Protein AF-A0A7S2MMW5-F1 (afdb_monomer)

pLDDT: mean 80.66, std 17.19, range [36.03, 96.69]

Structure (mmCIF, N/CA/C/O backbone):
data_AF-A0A7S2MMW5-F1
#
_entry.id   AF-A0A7S2MMW5-F1
#
loop_
_atom_site.group_PDB
_atom_site.id
_atom_site.type_symbol
_atom_site.label_atom_id
_atom_site.label_alt_id
_atom_site.label_comp_id
_atom_site.label_asym_id
_atom_site.label_entity_id
_atom_site.label_seq_id
_atom_site.pdbx_PDB_ins_code
_atom_site.Cartn_x
_atom_site.Cartn_y
_atom_site.Cartn_z
_atom_site.occupancy
_atom_site.B_iso_or_equiv
_atom_site.auth_seq_id
_atom_site.auth_comp_id
_atom_site.auth_asym_id
_atom_site.auth_atom_id
_atom_site.pdbx_PDB_model_num
ATO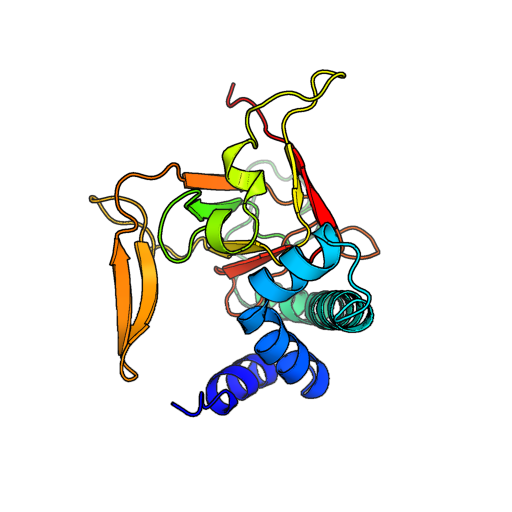M 1 N N . MET A 1 1 ? -11.844 -4.916 -21.684 1.00 42.66 1 MET A N 1
ATOM 2 C CA . MET A 1 1 ? -10.947 -3.780 -22.004 1.00 42.66 1 MET A CA 1
ATOM 3 C C . MET A 1 1 ? -9.510 -4.271 -21.849 1.00 42.66 1 MET A C 1
ATOM 5 O O . MET A 1 1 ? -9.211 -4.831 -20.803 1.00 42.66 1 MET A O 1
ATOM 9 N N . LYS A 1 2 ? -8.637 -4.169 -22.862 1.00 51.88 2 LYS A N 1
ATOM 10 C CA . LYS A 1 2 ? -7.214 -4.516 -22.683 1.00 51.88 2 LYS A CA 1
ATOM 11 C C . LYS A 1 2 ? -6.547 -3.361 -21.936 1.00 51.88 2 LYS A C 1
ATOM 13 O O . LYS A 1 2 ? -6.446 -2.270 -22.488 1.00 51.88 2 LYS A O 1
ATOM 18 N N . HIS A 1 3 ? -6.139 -3.573 -20.688 1.00 64.75 3 HIS A N 1
ATOM 19 C CA . HIS A 1 3 ? -5.376 -2.565 -19.957 1.00 64.75 3 HIS A CA 1
ATOM 20 C C . HIS A 1 3 ? -4.002 -2.404 -20.615 1.00 64.75 3 HIS A C 1
ATOM 22 O O . HIS A 1 3 ? -3.189 -3.327 -20.602 1.00 64.75 3 HIS A O 1
ATOM 28 N N . ASN A 1 4 ? -3.743 -1.241 -21.217 1.00 78.94 4 ASN A N 1
ATOM 29 C CA . ASN A 1 4 ? -2.411 -0.913 -21.708 1.00 78.94 4 ASN A CA 1
ATOM 30 C C . ASN A 1 4 ? -1.539 -0.463 -20.528 1.00 78.94 4 ASN A C 1
ATOM 32 O O . ASN A 1 4 ? -1.659 0.663 -20.045 1.00 78.94 4 ASN A O 1
ATOM 36 N N . PHE A 1 5 ? -0.669 -1.352 -20.052 1.00 8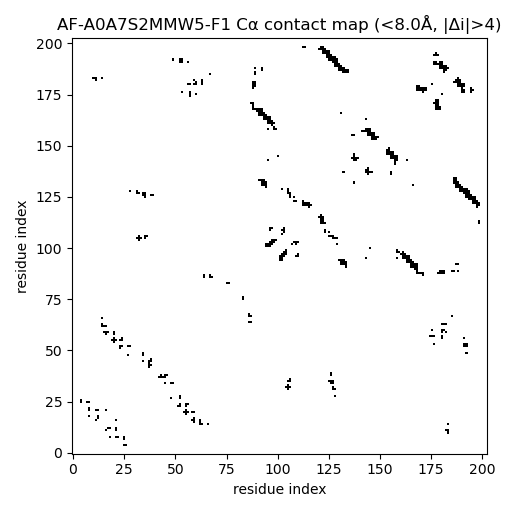5.19 5 PHE A N 1
ATOM 37 C CA . PHE A 1 5 ? 0.249 -1.056 -18.952 1.00 85.19 5 PHE A CA 1
ATOM 38 C C . PHE A 1 5 ? 1.528 -0.335 -19.393 1.00 85.19 5 PHE A C 1
ATOM 40 O O . PHE A 1 5 ? 2.247 0.166 -18.526 1.00 85.19 5 PHE A O 1
ATOM 47 N N . ALA A 1 6 ? 1.803 -0.245 -20.702 1.00 86.19 6 ALA A N 1
ATOM 48 C CA . ALA A 1 6 ? 3.065 0.276 -21.228 1.00 86.19 6 ALA A CA 1
ATOM 49 C C . ALA A 1 6 ? 3.422 1.675 -20.693 1.00 86.19 6 ALA A C 1
ATOM 51 O O . ALA A 1 6 ? 4.517 1.803 -20.147 1.00 86.19 6 ALA A O 1
ATOM 52 N N . PRO A 1 7 ? 2.51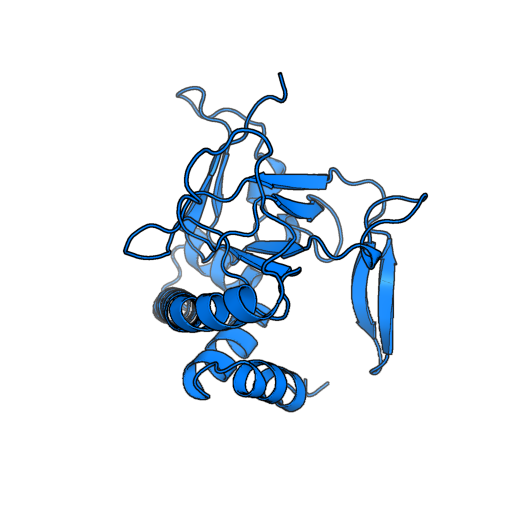0 2.672 -20.665 1.00 85.06 7 PRO A N 1
ATOM 53 C CA . PRO A 1 7 ? 2.859 4.007 -20.170 1.00 85.06 7 PRO A CA 1
ATOM 54 C C . PRO A 1 7 ? 3.293 4.015 -18.698 1.00 85.06 7 PRO A C 1
ATOM 56 O O . PRO A 1 7 ? 4.153 4.788 -18.284 1.00 85.06 7 PRO A O 1
ATOM 59 N N . ARG A 1 8 ? 2.706 3.135 -17.874 1.00 83.62 8 ARG A N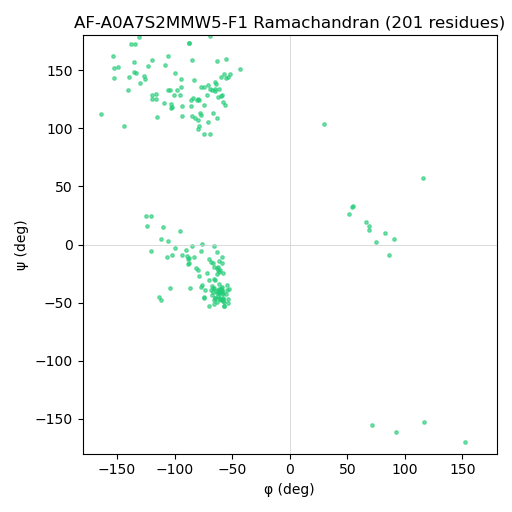 1
ATOM 60 C CA . ARG A 1 8 ? 3.046 3.036 -16.446 1.00 83.62 8 ARG A CA 1
ATOM 61 C C . ARG A 1 8 ? 4.367 2.300 -16.234 1.00 83.62 8 ARG A C 1
ATOM 63 O O . ARG A 1 8 ? 5.122 2.683 -15.348 1.00 83.62 8 ARG A O 1
ATOM 70 N N . ILE A 1 9 ? 4.649 1.279 -17.043 1.00 88.81 9 ILE A N 1
ATOM 71 C CA . ILE A 1 9 ? 5.930 0.560 -17.023 1.00 88.81 9 ILE A CA 1
ATOM 72 C C . ILE A 1 9 ? 7.060 1.499 -17.459 1.00 88.81 9 ILE A C 1
ATOM 74 O O . ILE A 1 9 ? 8.076 1.592 -16.776 1.00 88.81 9 ILE A O 1
ATOM 78 N N . GLU A 1 10 ? 6.862 2.252 -18.542 1.00 88.25 10 GLU A N 1
ATOM 79 C CA . GLU A 1 10 ? 7.823 3.243 -19.039 1.00 88.25 10 GLU A CA 1
ATOM 80 C C . GLU A 1 10 ? 8.100 4.338 -18.005 1.00 88.25 10 GLU A C 1
ATOM 82 O O . GLU A 1 10 ? 9.257 4.686 -17.779 1.00 88.25 10 GLU A O 1
ATOM 87 N N . ALA A 1 11 ? 7.070 4.823 -17.303 1.00 82.88 11 ALA A N 1
ATOM 88 C CA . ALA A 1 11 ? 7.242 5.797 -16.226 1.00 82.88 11 ALA A CA 1
ATOM 89 C C . ALA A 1 11 ? 8.091 5.262 -15.055 1.00 82.88 11 ALA A C 1
ATOM 91 O O . ALA A 1 11 ? 8.905 6.002 -14.504 1.00 82.88 11 ALA A O 1
ATOM 92 N N . LEU A 1 12 ? 7.933 3.988 -14.677 1.00 84.44 12 LEU A N 1
ATOM 93 C CA . LEU A 1 12 ? 8.777 3.348 -13.657 1.00 84.44 12 LEU A CA 1
ATOM 94 C C . LEU A 1 12 ? 10.223 3.199 -14.154 1.00 84.44 12 LEU A C 1
ATOM 96 O O . LEU A 1 12 ? 11.167 3.516 -13.429 1.00 84.44 12 LEU A O 1
ATOM 100 N N . MET A 1 13 ? 10.407 2.785 -15.411 1.00 86.88 13 MET A N 1
ATOM 101 C CA . MET A 1 13 ? 11.730 2.655 -16.031 1.00 86.88 13 MET A CA 1
ATOM 102 C C . MET A 1 13 ? 12.462 3.997 -16.138 1.00 86.88 13 MET A C 1
ATOM 104 O O . MET A 1 13 ? 13.648 4.071 -15.825 1.00 86.88 13 MET A O 1
ATOM 108 N N . ALA A 1 14 ? 11.762 5.072 -16.507 1.00 83.00 14 ALA A N 1
ATOM 109 C CA . ALA A 1 14 ? 12.312 6.429 -16.541 1.00 83.00 14 ALA A CA 1
ATOM 110 C C . ALA A 1 14 ? 12.803 6.904 -15.159 1.00 83.00 14 ALA A C 1
ATOM 112 O O . ALA A 1 14 ? 13.663 7.775 -15.062 1.00 83.00 14 ALA A O 1
ATOM 113 N N . ARG A 1 15 ? 12.288 6.297 -14.084 1.00 75.25 15 ARG A N 1
ATOM 114 C CA . ARG A 1 15 ? 12.685 6.536 -12.686 1.00 75.25 15 ARG A CA 1
ATOM 115 C C . ARG A 1 15 ? 13.726 5.537 -12.192 1.00 75.25 15 ARG A C 1
ATOM 117 O O . ARG A 1 15 ? 14.023 5.464 -11.004 1.00 75.25 15 ARG A O 1
ATOM 124 N N . GLY A 1 16 ? 14.291 4.771 -13.115 1.00 79.94 16 GLY A N 1
ATOM 125 C CA . GLY A 1 16 ? 15.382 3.858 -12.862 1.00 79.94 16 GLY A CA 1
ATOM 126 C C . GLY A 1 16 ? 14.947 2.456 -12.476 1.00 79.94 16 GLY A C 1
ATOM 127 O O . GLY A 1 16 ? 15.834 1.668 -12.199 1.00 79.94 16 GLY A O 1
ATOM 128 N N . TRP A 1 17 ? 13.669 2.072 -12.467 1.00 85.75 17 TRP A N 1
ATOM 129 C CA . TRP A 1 17 ? 13.312 0.667 -12.214 1.00 85.75 17 TRP A CA 1
ATOM 130 C C . TRP A 1 17 ? 13.850 -0.247 -13.332 1.00 85.75 17 TRP A C 1
ATOM 132 O O . TRP A 1 17 ? 13.731 0.112 -14.510 1.00 85.75 17 TRP A O 1
ATOM 142 N N . PRO A 1 18 ? 14.414 -1.437 -13.028 1.00 89.50 18 PRO A N 1
ATOM 143 C CA . PRO A 1 18 ? 14.655 -2.442 -14.057 1.00 89.50 18 PRO A CA 1
ATOM 144 C C . PRO A 1 18 ? 13.356 -2.763 -14.788 1.00 89.50 18 PRO A C 1
ATOM 146 O O . PRO A 1 18 ? 12.291 -2.835 -14.177 1.00 89.50 18 PRO A O 1
ATOM 149 N N . ARG A 1 19 ? 13.437 -3.003 -16.098 1.00 91.94 19 ARG A N 1
ATOM 150 C CA . ARG A 1 19 ? 12.250 -3.335 -16.898 1.00 91.94 19 ARG A CA 1
ATOM 151 C C . ARG A 1 19 ? 11.493 -4.540 -16.332 1.00 91.94 19 ARG A C 1
ATOM 153 O O . ARG A 1 19 ? 10.270 -4.493 -16.279 1.00 91.94 19 ARG A O 1
ATOM 160 N N . GLY A 1 20 ? 12.212 -5.586 -15.914 1.00 93.56 20 GLY A N 1
ATOM 161 C CA . GLY A 1 20 ? 11.622 -6.777 -15.293 1.00 93.56 20 GLY A CA 1
ATOM 162 C C . GLY A 1 20 ? 10.806 -6.423 -14.052 1.00 93.56 20 GLY A C 1
ATOM 163 O O . GLY A 1 20 ? 9.614 -6.705 -14.005 1.00 93.56 20 GLY A O 1
ATOM 164 N N . ASP A 1 21 ? 11.410 -5.697 -13.113 1.00 92.25 21 ASP A N 1
ATOM 165 C CA . ASP A 1 21 ? 10.759 -5.289 -11.865 1.00 92.25 21 ASP A CA 1
ATOM 166 C C . ASP A 1 21 ? 9.579 -4.343 -12.103 1.00 92.25 21 ASP A C 1
ATOM 168 O O . ASP A 1 21 ? 8.526 -4.504 -11.492 1.00 92.25 21 ASP A O 1
ATOM 172 N N . ALA A 1 22 ? 9.703 -3.397 -13.040 1.00 90.81 22 ALA A N 1
ATOM 173 C CA . ALA A 1 22 ? 8.614 -2.493 -13.411 1.00 90.81 22 ALA A CA 1
ATOM 174 C C . ALA A 1 22 ? 7.400 -3.254 -13.972 1.00 90.81 22 ALA A C 1
ATOM 176 O O . ALA A 1 22 ? 6.255 -2.935 -13.639 1.00 90.81 22 ALA A O 1
ATOM 177 N N . VAL A 1 23 ? 7.640 -4.272 -14.807 1.00 93.62 23 VAL A N 1
ATOM 178 C CA . VAL A 1 23 ? 6.591 -5.155 -15.339 1.00 93.62 23 VAL A CA 1
ATOM 179 C C . VAL A 1 23 ? 5.967 -5.975 -14.212 1.00 93.62 23 VAL A C 1
ATOM 181 O O . VAL A 1 23 ? 4.745 -5.953 -14.057 1.00 93.62 23 VAL A O 1
ATOM 184 N N . THR A 1 24 ? 6.789 -6.647 -13.404 1.00 94.38 24 THR A N 1
ATOM 185 C CA . THR A 1 24 ? 6.345 -7.485 -12.282 1.00 94.38 24 THR A CA 1
ATOM 186 C C . THR A 1 24 ? 5.497 -6.684 -11.301 1.00 94.38 24 THR A C 1
ATOM 188 O O . THR A 1 24 ? 4.350 -7.048 -11.035 1.00 94.38 24 THR A O 1
ATOM 191 N N . PHE A 1 25 ? 6.002 -5.541 -10.834 1.00 92.38 25 PHE A N 1
ATOM 192 C CA . PHE A 1 25 ? 5.273 -4.646 -9.943 1.00 92.38 25 PHE A CA 1
ATOM 193 C C . PHE A 1 25 ? 3.962 -4.175 -10.569 1.00 92.38 25 PHE A C 1
ATOM 195 O O . PHE A 1 25 ? 2.909 -4.221 -9.924 1.00 92.38 25 PHE A O 1
ATOM 202 N N . LYS A 1 26 ? 3.983 -3.733 -11.835 1.00 91.50 26 LYS A N 1
ATOM 203 C CA . LYS A 1 26 ? 2.771 -3.183 -12.438 1.00 91.50 26 LYS A CA 1
ATOM 204 C C . LYS A 1 26 ? 1.685 -4.239 -12.619 1.00 91.50 26 LYS A C 1
ATOM 206 O O . LYS A 1 26 ? 0.530 -3.924 -12.350 1.00 91.50 26 LYS A O 1
ATOM 211 N N . LEU A 1 27 ? 2.036 -5.450 -13.045 1.00 92.12 27 LEU A N 1
ATOM 212 C CA . LEU A 1 27 ? 1.073 -6.534 -13.233 1.00 92.12 27 LEU A CA 1
ATOM 213 C C . LEU A 1 27 ? 0.539 -7.037 -11.890 1.00 92.12 27 LEU A C 1
ATOM 215 O O . LEU A 1 27 ? -0.671 -7.038 -11.669 1.00 92.12 27 LEU A O 1
ATOM 219 N N . LEU A 1 28 ? 1.427 -7.396 -10.964 1.00 92.62 28 LEU A N 1
ATOM 220 C CA . LEU A 1 28 ? 1.021 -8.024 -9.707 1.00 92.62 28 LEU A CA 1
ATOM 221 C C . LEU A 1 28 ? 0.297 -7.053 -8.770 1.00 92.62 28 LEU A C 1
ATOM 223 O O . LEU A 1 28 ? -0.636 -7.452 -8.082 1.00 92.62 28 LEU A O 1
ATOM 227 N N . SER A 1 29 ? 0.624 -5.758 -8.812 1.00 89.81 29 SER A N 1
ATOM 228 C CA . SER A 1 29 ? -0.094 -4.759 -8.012 1.00 89.81 29 SER A CA 1
ATOM 229 C C . SER A 1 29 ? -1.532 -4.491 -8.483 1.00 89.81 29 SER A C 1
ATOM 231 O O . SER A 1 29 ? -2.279 -3.836 -7.762 1.00 89.81 29 SER A O 1
ATOM 233 N N . THR A 1 30 ? -1.937 -4.960 -9.672 1.00 88.25 30 THR A N 1
ATOM 234 C CA . THR A 1 30 ? -3.340 -4.866 -10.140 1.00 88.25 30 THR A CA 1
ATOM 235 C C . THR A 1 30 ? -4.206 -6.040 -9.704 1.00 88.25 30 THR A C 1
ATOM 237 O O . THR A 1 30 ? -5.421 -5.987 -9.847 1.00 88.25 30 THR A O 1
ATOM 240 N N . VAL A 1 31 ? -3.582 -7.094 -9.181 1.00 89.69 31 VAL A N 1
ATOM 241 C CA . VAL A 1 31 ? -4.249 -8.303 -8.688 1.00 89.69 31 VAL A CA 1
ATOM 242 C C . VAL A 1 31 ? -3.944 -8.532 -7.205 1.00 89.69 31 VAL A C 1
ATOM 244 O O . VAL A 1 31 ? -4.007 -9.665 -6.733 1.00 89.69 31 VAL A O 1
ATOM 247 N N . ALA A 1 32 ? -3.605 -7.472 -6.464 1.00 88.94 32 ALA A N 1
ATOM 248 C CA . ALA A 1 32 ? -3.197 -7.559 -5.064 1.00 88.94 32 ALA A CA 1
ATOM 249 C C . ALA A 1 32 ? -4.277 -8.218 -4.180 1.00 88.94 32 ALA A C 1
ATOM 251 O O . ALA A 1 32 ? -3.942 -9.133 -3.429 1.00 88.94 32 ALA A O 1
ATOM 252 N N . ALA A 1 33 ? -5.559 -7.892 -4.369 1.00 90.06 33 ALA A N 1
ATOM 253 C CA . ALA A 1 33 ? -6.677 -8.528 -3.669 1.00 90.06 33 ALA A CA 1
ATOM 254 C C . ALA A 1 33 ? -6.768 -10.033 -3.957 1.00 90.06 33 ALA A C 1
ATOM 256 O O . ALA A 1 33 ? -7.023 -10.843 -3.064 1.00 90.06 33 ALA A O 1
ATOM 257 N N . ALA A 1 34 ? -6.525 -10.434 -5.210 1.00 91.12 34 ALA A N 1
ATOM 258 C CA . ALA A 1 34 ? -6.540 -11.841 -5.599 1.00 91.12 34 ALA A CA 1
ATOM 259 C C . ALA A 1 34 ? -5.368 -12.614 -4.975 1.00 91.12 34 ALA A C 1
ATOM 261 O O . ALA A 1 34 ? -5.567 -13.741 -4.522 1.00 91.12 34 ALA A O 1
ATOM 262 N N . ILE A 1 35 ? -4.180 -11.999 -4.913 1.00 89.88 35 ILE A N 1
ATOM 263 C CA . ILE A 1 35 ? -3.004 -12.554 -4.228 1.00 89.88 35 ILE A CA 1
ATOM 264 C C . ILE A 1 35 ? -3.283 -12.688 -2.725 1.00 89.88 35 ILE A C 1
ATOM 266 O O . ILE A 1 35 ? -3.088 -13.763 -2.164 1.00 89.88 35 ILE A O 1
ATOM 270 N N . SER A 1 36 ? -3.796 -11.634 -2.081 1.00 90.62 36 SER A N 1
ATOM 271 C CA . SER A 1 36 ? -4.147 -11.647 -0.654 1.00 90.62 36 SER A CA 1
ATOM 272 C C . SER A 1 36 ? -5.167 -12.742 -0.332 1.00 90.62 36 SER A C 1
ATOM 274 O O . SER A 1 36 ? -4.955 -13.534 0.589 1.00 90.62 36 SER A O 1
ATOM 276 N N . ARG A 1 37 ? -6.229 -12.871 -1.139 1.00 91.88 37 ARG A N 1
ATOM 277 C CA . ARG A 1 37 ? -7.209 -13.956 -0.997 1.00 91.88 37 ARG A CA 1
ATOM 278 C C . ARG A 1 37 ? -6.558 -15.335 -1.093 1.00 91.88 37 ARG A C 1
ATOM 280 O O . ARG A 1 37 ? -6.799 -16.161 -0.218 1.00 91.88 37 ARG A O 1
ATOM 287 N N . ALA A 1 38 ? -5.726 -15.569 -2.109 1.00 90.69 38 ALA A N 1
ATOM 288 C CA . ALA A 1 38 ? -5.053 -16.853 -2.296 1.00 90.69 38 ALA A CA 1
ATOM 289 C C . ALA A 1 38 ? -4.173 -17.224 -1.088 1.00 90.69 38 ALA A C 1
ATOM 291 O O . ALA A 1 38 ? -4.239 -18.350 -0.599 1.00 90.69 38 ALA A O 1
ATOM 292 N N . ILE A 1 39 ? -3.428 -16.260 -0.533 1.00 88.31 39 ILE A N 1
ATOM 293 C CA . ILE A 1 39 ? -2.627 -16.464 0.683 1.00 88.31 39 ILE A CA 1
ATOM 294 C C . ILE A 1 39 ? -3.515 -16.873 1.868 1.00 88.31 39 ILE A C 1
ATOM 296 O O . ILE A 1 39 ? -3.194 -17.840 2.563 1.00 88.31 39 ILE A O 1
ATOM 300 N N . ARG A 1 40 ? -4.635 -16.172 2.103 1.00 88.44 40 ARG A N 1
ATOM 301 C CA . ARG A 1 40 ? -5.562 -16.494 3.206 1.00 88.44 40 ARG A CA 1
ATOM 302 C C . ARG A 1 40 ? -6.166 -17.889 3.068 1.00 88.44 40 ARG A C 1
ATOM 304 O O . ARG A 1 40 ? -6.254 -18.619 4.051 1.00 88.44 40 ARG A O 1
ATOM 311 N N . GLU A 1 41 ? -6.546 -18.262 1.850 1.00 91.44 41 GLU A N 1
ATOM 312 C CA . GLU A 1 41 ? -7.136 -19.566 1.525 1.00 91.44 41 GLU A CA 1
ATOM 313 C C . GLU A 1 41 ? -6.096 -20.699 1.473 1.00 91.44 41 GLU A C 1
ATOM 315 O O . GLU A 1 41 ? -6.458 -21.853 1.249 1.00 91.44 41 GLU A O 1
ATOM 320 N N . ARG A 1 42 ? -4.809 -20.396 1.722 1.00 88.38 42 ARG A N 1
ATOM 321 C CA . ARG A 1 42 ? -3.673 -21.329 1.595 1.00 88.38 42 ARG A CA 1
ATOM 322 C C . ARG A 1 42 ? -3.595 -21.968 0.211 1.00 88.38 42 ARG A C 1
ATOM 324 O O . ARG A 1 42 ? -3.182 -23.117 0.052 1.00 88.38 42 ARG A O 1
ATOM 331 N N . ASP A 1 43 ? -3.994 -21.205 -0.790 1.00 90.38 43 ASP A N 1
ATOM 332 C CA . ASP A 1 43 ? -3.944 -21.602 -2.176 1.00 90.38 43 ASP A CA 1
ATOM 333 C C . ASP A 1 43 ? -2.511 -21.430 -2.700 1.00 90.38 43 ASP A C 1
ATOM 335 O O . ASP A 1 43 ? -1.945 -20.340 -2.592 1.00 90.38 43 ASP A O 1
ATOM 339 N N . PRO A 1 44 ? -1.887 -22.474 -3.275 1.00 87.38 44 PRO A N 1
ATOM 340 C CA . PRO A 1 44 ? -0.537 -22.357 -3.818 1.00 87.38 44 PRO A CA 1
ATOM 341 C C . PRO A 1 44 ? -0.467 -21.425 -5.038 1.00 87.38 44 PRO A C 1
ATOM 343 O O . PRO A 1 44 ? 0.627 -20.997 -5.427 1.00 87.38 44 PRO A O 1
ATOM 346 N N . ARG A 1 45 ? -1.607 -21.093 -5.660 1.00 84.06 45 ARG A N 1
ATOM 347 C CA . ARG A 1 45 ? -1.671 -20.092 -6.726 1.00 84.06 45 ARG A CA 1
ATOM 348 C C . ARG A 1 45 ? -1.164 -18.762 -6.167 1.00 84.06 45 ARG A C 1
ATOM 350 O O . ARG A 1 45 ? -1.622 -18.296 -5.135 1.00 84.06 45 ARG A O 1
ATOM 357 N N . TYR A 1 46 ? -0.220 -18.146 -6.875 1.00 83.00 46 TYR A N 1
ATOM 358 C CA . TYR A 1 46 ? 0.409 -16.865 -6.525 1.00 83.00 46 TYR A CA 1
ATOM 359 C C . TYR A 1 46 ? 1.441 -16.868 -5.391 1.00 83.00 46 TYR A C 1
ATOM 361 O O . TYR A 1 46 ? 2.015 -15.810 -5.145 1.00 83.00 46 TYR A O 1
ATOM 369 N N . ALA A 1 47 ? 1.785 -18.008 -4.779 1.00 83.19 47 ALA A N 1
ATOM 370 C CA . ALA A 1 47 ? 2.843 -18.044 -3.760 1.00 83.19 47 ALA A CA 1
ATOM 371 C C . ALA A 1 47 ? 4.156 -17.417 -4.276 1.00 8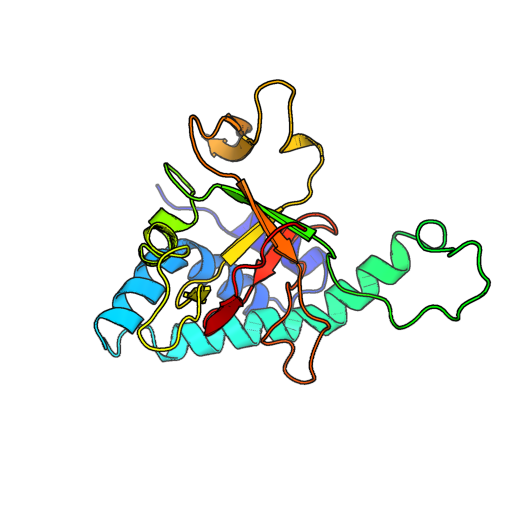3.19 47 ALA A C 1
ATOM 373 O O . ALA A 1 47 ? 4.687 -16.484 -3.678 1.00 83.19 47 ALA A O 1
ATOM 374 N N . ALA A 1 48 ? 4.619 -17.839 -5.458 1.00 87.62 48 ALA A N 1
ATOM 375 C CA . ALA A 1 48 ? 5.789 -17.253 -6.117 1.00 87.62 48 ALA A CA 1
ATOM 376 C C . ALA A 1 48 ? 5.577 -15.786 -6.540 1.00 87.62 48 ALA A C 1
ATOM 378 O O . ALA A 1 48 ? 6.525 -15.006 -6.557 1.00 87.62 48 ALA A O 1
ATOM 379 N N . SER A 1 49 ? 4.341 -15.391 -6.861 1.00 90.75 49 SER A N 1
ATOM 380 C CA . SER A 1 49 ? 4.015 -14.013 -7.240 1.00 90.75 49 SER A CA 1
ATOM 381 C C . SER A 1 49 ? 4.192 -13.050 -6.071 1.00 90.75 49 SER A C 1
ATOM 383 O O . SER A 1 49 ? 4.687 -11.948 -6.274 1.00 90.75 49 SER A O 1
ATOM 385 N N . THR A 1 50 ? 3.858 -13.457 -4.848 1.00 87.81 50 THR A N 1
ATOM 386 C CA . THR A 1 50 ? 4.076 -12.631 -3.653 1.00 87.81 50 THR A CA 1
ATOM 387 C C . THR A 1 50 ? 5.559 -12.346 -3.431 1.00 87.81 50 THR A C 1
ATOM 389 O O . THR A 1 50 ? 5.934 -11.194 -3.209 1.00 87.81 50 THR A O 1
ATOM 392 N N . TYR A 1 51 ? 6.412 -13.367 -3.570 1.00 88.75 51 TYR A N 1
ATOM 393 C CA . TYR A 1 51 ? 7.866 -13.201 -3.488 1.00 88.75 51 TYR A CA 1
ATOM 394 C C . TYR A 1 51 ? 8.408 -12.334 -4.625 1.00 88.75 51 TYR A C 1
ATOM 396 O O . TYR A 1 51 ? 9.150 -11.395 -4.358 1.00 88.75 51 TYR A O 1
ATOM 404 N N . ALA A 1 52 ? 7.978 -12.580 -5.866 1.00 92.06 52 ALA A N 1
ATOM 405 C CA . ALA A 1 52 ? 8.396 -11.786 -7.021 1.00 92.06 52 ALA A CA 1
ATOM 406 C C . ALA A 1 52 ? 7.973 -10.312 -6.899 1.00 92.06 52 ALA A C 1
ATOM 408 O O . ALA A 1 52 ? 8.726 -9.414 -7.269 1.00 92.06 52 ALA A O 1
ATOM 409 N N . LEU A 1 53 ? 6.779 -10.042 -6.359 1.00 91.19 53 LEU A N 1
ATOM 410 C CA . LEU A 1 53 ? 6.325 -8.682 -6.084 1.00 91.19 53 LEU A CA 1
ATOM 411 C C . LEU A 1 53 ? 7.188 -8.029 -5.002 1.00 91.19 53 LEU A C 1
ATOM 413 O O . LEU A 1 53 ? 7.637 -6.904 -5.200 1.00 91.19 53 LEU A O 1
ATOM 417 N N . ARG A 1 54 ? 7.446 -8.723 -3.887 1.00 88.88 54 ARG A N 1
ATOM 418 C CA . ARG A 1 54 ? 8.319 -8.219 -2.817 1.00 88.88 54 ARG A CA 1
ATOM 419 C C . ARG A 1 54 ? 9.711 -7.883 -3.354 1.00 88.88 54 ARG A C 1
ATOM 421 O O . ARG A 1 54 ? 10.181 -6.774 -3.135 1.00 88.88 54 ARG A O 1
ATOM 428 N N . GLU A 1 55 ? 10.325 -8.797 -4.100 1.00 89.31 55 GLU A N 1
ATOM 429 C CA . GLU A 1 55 ? 11.651 -8.619 -4.698 1.00 89.31 55 GLU A CA 1
ATOM 430 C C . GLU A 1 55 ? 11.688 -7.426 -5.662 1.00 89.31 55 GLU A C 1
ATOM 432 O O . GLU A 1 55 ? 12.559 -6.566 -5.542 1.00 89.31 55 GLU A O 1
ATOM 437 N N . ALA A 1 56 ? 10.697 -7.307 -6.553 1.00 90.25 56 ALA A N 1
ATOM 438 C CA . ALA A 1 56 ? 10.599 -6.179 -7.476 1.00 90.25 56 ALA A CA 1
ATOM 439 C C . ALA A 1 56 ? 10.510 -4.825 -6.747 1.00 90.25 56 ALA A C 1
ATOM 441 O O . ALA A 1 56 ? 11.068 -3.834 -7.216 1.00 90.25 56 ALA A O 1
ATOM 442 N N . ILE A 1 57 ? 9.820 -4.771 -5.602 1.00 87.62 57 ILE A N 1
ATOM 443 C CA . ILE A 1 57 ? 9.717 -3.551 -4.792 1.00 87.62 57 ILE A CA 1
ATOM 444 C C . ILE A 1 57 ? 11.038 -3.293 -4.048 1.00 87.62 57 ILE A C 1
ATOM 446 O O . ILE A 1 57 ? 11.542 -2.173 -4.096 1.00 87.62 57 ILE A O 1
ATOM 450 N N . SER A 1 58 ? 11.644 -4.304 -3.419 1.00 83.25 58 SER A N 1
ATOM 451 C CA . SER A 1 58 ? 12.935 -4.167 -2.725 1.00 83.25 58 SER A CA 1
ATOM 452 C C . SER A 1 58 ? 14.052 -3.702 -3.671 1.00 83.25 58 SER A C 1
ATOM 454 O O . SER A 1 58 ? 14.828 -2.810 -3.326 1.00 83.25 58 SER A O 1
ATOM 456 N N . ASN A 1 59 ? 14.088 -4.209 -4.906 1.00 83.31 59 ASN A N 1
ATOM 457 C CA . ASN A 1 59 ? 15.059 -3.801 -5.927 1.00 83.31 59 ASN A CA 1
ATOM 458 C C . ASN A 1 59 ? 14.896 -2.340 -6.382 1.00 83.31 5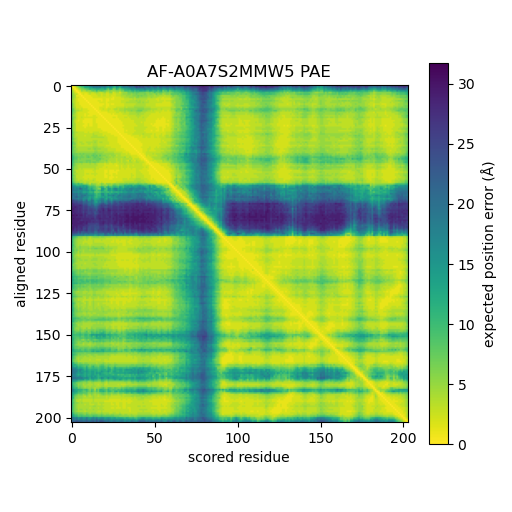9 ASN A C 1
ATOM 460 O O . ASN A 1 59 ? 15.835 -1.741 -6.923 1.00 83.31 59 ASN A O 1
ATOM 464 N N . ALA A 1 60 ? 13.727 -1.737 -6.151 1.00 76.81 60 ALA A N 1
ATOM 465 C CA . ALA A 1 60 ? 13.483 -0.331 -6.442 1.00 76.81 60 ALA A CA 1
ATOM 466 C C . ALA A 1 60 ? 14.053 0.622 -5.374 1.00 76.81 60 ALA A C 1
ATOM 468 O O . ALA A 1 60 ? 14.327 1.789 -5.679 1.00 76.81 60 ALA A O 1
ATOM 469 N N . VAL A 1 61 ? 14.281 0.145 -4.143 1.00 68.25 61 VAL A N 1
ATOM 470 C CA . VAL A 1 61 ? 14.667 0.982 -2.990 1.00 68.25 61 VAL A CA 1
ATOM 471 C C . VAL A 1 61 ? 15.993 1.719 -3.181 1.00 68.25 61 VAL A C 1
ATOM 473 O O . VAL A 1 61 ? 16.004 2.941 -2.994 1.00 68.25 61 VAL A O 1
ATOM 476 N N . PRO A 1 62 ? 17.081 1.080 -3.666 1.00 61.06 62 PRO A N 1
ATOM 477 C CA . PRO A 1 62 ? 18.338 1.782 -3.929 1.00 61.06 62 PRO A CA 1
ATOM 478 C C . PRO A 1 62 ? 18.202 2.931 -4.938 1.00 61.06 62 PRO A C 1
ATOM 480 O O . PRO A 1 62 ? 19.087 3.777 -5.033 1.00 61.06 62 PRO A O 1
ATOM 483 N N . ARG A 1 63 ? 17.108 2.982 -5.710 1.00 57.59 63 ARG A N 1
ATOM 484 C CA . ARG A 1 63 ? 16.914 3.918 -6.827 1.00 57.59 63 ARG A CA 1
ATOM 485 C C . ARG A 1 63 ? 15.972 5.062 -6.463 1.00 57.59 63 ARG A C 1
ATOM 487 O O . ARG A 1 63 ? 16.272 6.212 -6.785 1.00 57.59 63 ARG A O 1
ATOM 494 N N . ALA A 1 64 ? 14.924 4.787 -5.685 1.00 54.12 64 ALA A N 1
ATOM 495 C CA . ALA A 1 64 ? 14.119 5.823 -5.029 1.00 54.12 64 ALA A CA 1
ATOM 496 C C . ALA A 1 64 ? 14.978 6.693 -4.089 1.00 54.12 64 ALA A C 1
ATOM 498 O O . ALA A 1 64 ? 14.849 7.918 -4.056 1.00 54.12 64 ALA A O 1
ATOM 499 N N . ALA A 1 65 ? 15.937 6.054 -3.418 1.00 53.41 65 ALA A N 1
ATOM 500 C CA . ALA A 1 65 ? 16.983 6.664 -2.612 1.00 53.41 65 ALA A CA 1
ATOM 501 C C . ALA A 1 65 ? 17.827 7.728 -3.346 1.00 53.41 65 ALA A C 1
ATOM 503 O O . ALA A 1 65 ? 18.197 8.762 -2.782 1.00 53.41 65 ALA A O 1
ATOM 504 N N . ILE A 1 66 ? 18.139 7.476 -4.618 1.00 49.66 66 ILE A N 1
ATOM 505 C CA . ILE A 1 66 ? 18.935 8.373 -5.465 1.00 49.66 66 ILE A CA 1
ATOM 506 C C . ILE A 1 66 ? 18.093 9.572 -5.924 1.00 49.66 66 ILE A C 1
ATOM 508 O O . ILE A 1 66 ? 18.610 10.683 -6.026 1.00 49.66 66 ILE A O 1
ATOM 512 N N . LEU A 1 67 ? 16.798 9.368 -6.175 1.00 48.7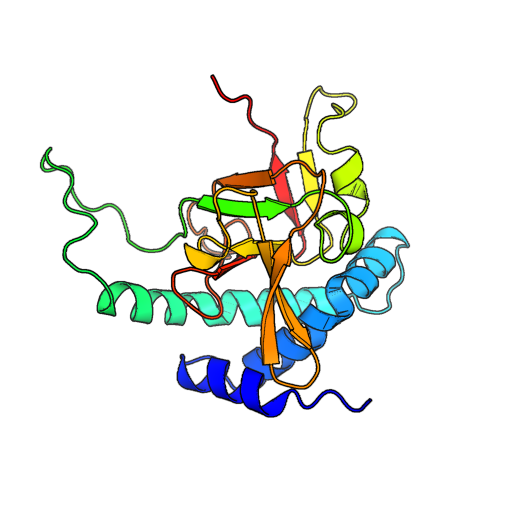5 67 LEU A N 1
ATOM 513 C CA . LEU A 1 67 ? 15.883 10.422 -6.619 1.00 48.75 67 LEU A CA 1
ATOM 514 C C . LEU A 1 67 ? 15.510 11.396 -5.493 1.00 48.75 67 LEU A C 1
ATOM 516 O O . LEU A 1 67 ? 15.475 12.600 -5.733 1.00 48.75 67 LEU A O 1
ATOM 520 N N . SER A 1 68 ? 15.302 10.916 -4.263 1.00 45.91 68 SER A N 1
ATOM 521 C CA . SER A 1 68 ? 15.009 11.788 -3.113 1.00 45.91 68 SER A CA 1
ATOM 522 C C . SER A 1 68 ? 16.185 12.701 -2.751 1.00 45.91 68 SER A C 1
ATOM 524 O O . SER A 1 68 ? 15.975 13.884 -2.494 1.00 45.91 68 SER A O 1
ATOM 526 N N . LYS A 1 69 ? 17.431 12.211 -2.858 1.00 48.53 69 LYS A N 1
ATOM 527 C CA . LYS A 1 69 ? 18.650 13.032 -2.706 1.00 48.53 69 LYS A CA 1
ATOM 528 C C . LYS A 1 69 ? 18.766 14.157 -3.742 1.00 48.53 69 LYS A C 1
ATOM 530 O O . LYS A 1 69 ? 19.457 15.137 -3.493 1.00 48.53 69 LYS A O 1
ATOM 535 N N . ARG A 1 70 ? 18.117 14.025 -4.904 1.00 44.59 70 ARG A N 1
ATOM 536 C CA . ARG A 1 70 ? 18.125 15.044 -5.968 1.00 44.59 70 ARG A CA 1
ATOM 537 C C . ARG A 1 70 ? 17.015 16.083 -5.830 1.00 44.59 70 ARG A C 1
ATOM 539 O O . ARG A 1 70 ? 17.103 17.116 -6.481 1.00 44.59 70 ARG A O 1
ATOM 546 N N . LEU A 1 71 ? 15.979 15.813 -5.033 1.00 44.34 71 LEU A N 1
ATOM 547 C CA . LEU A 1 71 ? 14.771 16.639 -4.993 1.00 44.34 71 LEU A CA 1
ATOM 548 C C . LEU A 1 71 ? 14.690 17.591 -3.791 1.00 44.34 71 LEU A C 1
ATOM 550 O O . LEU A 1 71 ? 13.824 18.461 -3.821 1.00 44.34 71 LEU A O 1
ATOM 554 N N . SER A 1 72 ? 15.564 17.510 -2.774 1.00 41.22 72 SER A N 1
ATOM 555 C CA . SER A 1 72 ? 15.635 18.527 -1.700 1.00 41.22 72 SER A CA 1
ATOM 556 C C . SER A 1 72 ? 16.928 18.468 -0.862 1.00 41.22 72 SER A C 1
ATOM 558 O O . SER A 1 72 ? 17.079 17.538 -0.070 1.00 41.22 72 SER A O 1
ATOM 560 N N . PRO A 1 73 ? 17.818 19.475 -0.935 1.00 40.16 73 PRO A N 1
ATOM 561 C CA . PRO A 1 73 ? 18.760 19.785 0.146 1.00 40.16 73 PRO A CA 1
ATOM 562 C C . PRO A 1 73 ? 18.095 20.573 1.292 1.00 40.16 73 PRO A C 1
ATOM 564 O O . PRO A 1 73 ? 18.504 20.441 2.440 1.00 40.16 73 PRO A O 1
ATOM 567 N N . ASP A 1 74 ? 17.038 21.342 1.001 1.00 39.81 74 ASP A N 1
ATOM 568 C CA . ASP A 1 74 ? 16.611 22.453 1.873 1.00 39.81 74 ASP A CA 1
ATOM 569 C C . ASP A 1 74 ? 15.424 22.153 2.807 1.00 39.81 74 ASP A C 1
ATOM 571 O O . ASP A 1 74 ? 15.048 22.999 3.612 1.00 39.81 74 ASP A O 1
ATOM 575 N N . PHE A 1 75 ? 14.820 20.961 2.743 1.00 39.88 75 PHE A N 1
ATOM 576 C CA . PHE A 1 75 ? 13.612 20.646 3.531 1.00 39.88 75 PHE A CA 1
ATOM 577 C C . PHE A 1 75 ? 13.876 19.974 4.889 1.00 39.88 75 PHE A C 1
ATOM 579 O O . PHE A 1 75 ? 12.946 19.833 5.678 1.00 39.88 75 PHE A O 1
ATOM 586 N N . PHE A 1 76 ? 15.116 19.567 5.181 1.00 40.16 76 PHE A N 1
ATOM 587 C CA . PHE A 1 76 ? 15.454 18.767 6.372 1.00 40.16 76 PHE A CA 1
ATOM 588 C C . PHE A 1 76 ? 16.540 19.395 7.259 1.00 40.16 76 PHE A C 1
ATOM 590 O O . PHE A 1 76 ? 17.230 18.689 7.993 1.00 40.16 76 PHE A O 1
ATOM 597 N N . ALA A 1 77 ? 16.709 20.719 7.218 1.00 36.03 77 ALA A N 1
ATOM 598 C CA . ALA A 1 77 ? 17.533 21.409 8.205 1.00 36.03 77 ALA A CA 1
ATOM 599 C C . ALA A 1 77 ? 16.772 21.490 9.540 1.00 36.03 77 ALA A C 1
ATOM 601 O O . ALA A 1 77 ? 15.967 22.396 9.757 1.00 36.03 77 ALA A O 1
ATOM 602 N N . SER A 1 78 ? 17.016 20.535 10.440 1.00 40.72 78 SER A N 1
ATOM 603 C CA . SER A 1 78 ? 16.651 20.684 11.850 1.00 40.72 78 SER A CA 1
ATOM 604 C C . SER A 1 78 ? 17.370 21.908 12.421 1.00 40.72 78 SER A C 1
ATOM 606 O O . SER A 1 78 ? 18.590 22.032 12.305 1.00 40.72 78 SER A O 1
ATOM 608 N N . ALA A 1 79 ? 16.622 22.816 13.049 1.00 45.78 79 ALA A N 1
ATOM 609 C CA . ALA A 1 79 ? 17.145 24.053 13.636 1.00 45.78 79 ALA A CA 1
ATOM 610 C C . ALA A 1 79 ? 18.098 23.834 14.834 1.00 45.78 79 ALA A C 1
ATOM 612 O O . ALA A 1 79 ? 18.611 24.804 15.387 1.00 45.78 79 ALA A O 1
ATOM 613 N N . ASP A 1 80 ? 18.336 22.586 15.247 1.00 45.50 80 ASP A N 1
ATOM 614 C CA . ASP A 1 80 ? 19.091 22.232 16.453 1.00 45.50 80 ASP A CA 1
ATOM 615 C C . ASP A 1 80 ? 20.508 21.683 16.196 1.00 45.50 80 ASP A C 1
ATOM 617 O O . ASP A 1 80 ? 21.213 21.346 17.144 1.00 45.50 80 ASP A O 1
ATOM 621 N N . GLY A 1 81 ? 20.965 21.618 14.940 1.00 41.66 81 GLY A N 1
ATOM 622 C CA . GLY A 1 81 ? 22.327 21.168 14.625 1.00 41.66 81 GLY A CA 1
ATOM 623 C C . GLY A 1 81 ? 22.590 19.677 14.881 1.00 41.66 81 GLY A C 1
ATOM 624 O O . GLY A 1 81 ? 23.744 19.247 14.825 1.00 41.66 81 GLY A O 1
ATOM 625 N N . SER A 1 82 ? 21.550 18.872 15.114 1.00 41.69 82 SER A N 1
ATOM 626 C CA . SER A 1 82 ? 21.656 17.411 15.109 1.00 41.69 82 SER A CA 1
ATOM 627 C C . SER A 1 82 ? 22.017 16.926 13.702 1.00 41.69 82 SER A C 1
ATOM 629 O O . SER A 1 82 ? 21.436 17.377 12.714 1.00 41.69 82 SER A O 1
ATOM 631 N N . GLN A 1 83 ? 22.984 16.010 13.583 1.00 37.56 83 GLN A N 1
ATOM 632 C CA . GLN A 1 83 ? 23.379 15.450 12.286 1.00 37.56 83 GLN A CA 1
ATOM 633 C C . GLN A 1 83 ? 22.171 14.877 11.517 1.00 37.56 83 GLN A C 1
ATOM 635 O O . GLN A 1 83 ? 21.293 14.268 12.133 1.00 37.56 83 GLN A O 1
ATOM 640 N N . PRO A 1 84 ? 22.136 14.994 10.174 1.00 37.69 84 PRO A N 1
ATOM 641 C CA . PRO A 1 84 ? 21.082 14.400 9.364 1.00 37.69 84 PRO A CA 1
ATOM 642 C C . PRO A 1 84 ? 21.224 12.875 9.397 1.00 37.69 84 PRO A C 1
ATOM 644 O O . PRO A 1 84 ? 21.990 12.283 8.634 1.00 37.69 84 PRO A O 1
ATOM 647 N N . HIS A 1 85 ? 20.496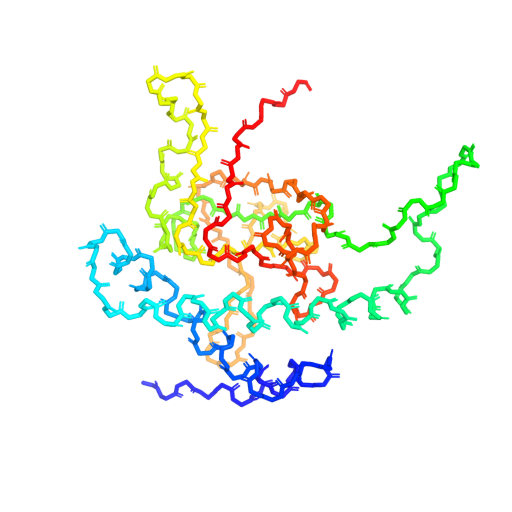 12.221 10.298 1.00 36.47 85 HIS A N 1
ATOM 648 C CA . HIS A 1 85 ? 20.345 10.775 10.269 1.00 36.47 85 HIS A CA 1
ATOM 649 C C . HIS A 1 85 ? 19.635 10.387 8.966 1.00 36.47 85 HIS A C 1
ATOM 651 O O . HIS A 1 85 ? 18.462 10.681 8.785 1.00 36.47 85 HIS A O 1
ATOM 657 N N . ASN A 1 86 ? 20.399 9.771 8.058 1.00 36.66 86 ASN A N 1
ATOM 658 C CA . ASN A 1 86 ? 19.988 8.971 6.903 1.00 36.66 86 ASN A CA 1
ATOM 659 C C . ASN A 1 86 ? 18.640 9.339 6.259 1.00 36.66 86 ASN A C 1
ATOM 661 O O . ASN A 1 86 ? 17.572 8.928 6.702 1.00 36.66 86 ASN A O 1
ATOM 665 N N . ALA A 1 87 ? 18.719 10.024 5.119 1.00 40.97 87 ALA A N 1
ATOM 666 C CA . ALA A 1 87 ? 17.621 10.156 4.171 1.00 40.97 87 ALA A CA 1
ATOM 667 C C . ALA A 1 87 ? 16.878 8.817 3.934 1.00 40.97 87 ALA A C 1
ATOM 669 O O . ALA A 1 87 ? 17.537 7.782 3.881 1.00 40.97 87 ALA A O 1
ATOM 670 N N . GLN A 1 88 ? 15.572 8.893 3.613 1.00 49.88 88 GLN A N 1
ATOM 671 C CA . GLN A 1 88 ? 14.817 7.972 2.719 1.00 49.88 88 GLN A CA 1
ATOM 672 C C . GLN A 1 88 ? 13.681 7.128 3.316 1.00 49.88 88 GLN A C 1
ATOM 674 O O . GLN A 1 88 ? 13.627 5.921 3.094 1.00 49.88 88 GLN A O 1
ATOM 679 N N . VAL A 1 89 ? 12.683 7.755 3.935 1.00 48.53 89 VAL A N 1
ATOM 680 C CA . VAL A 1 89 ? 11.371 7.122 4.149 1.00 48.53 89 VAL A CA 1
ATOM 681 C C . VAL A 1 89 ? 10.280 8.172 3.907 1.00 48.53 89 VAL A C 1
ATOM 683 O O . VAL A 1 89 ? 10.495 9.352 4.172 1.00 48.53 89 VAL A O 1
ATOM 686 N N . ALA A 1 90 ? 9.125 7.802 3.341 1.00 55.47 90 ALA A N 1
ATOM 687 C CA . ALA A 1 90 ? 7.953 8.665 3.487 1.00 55.47 90 ALA A CA 1
ATOM 688 C C . ALA A 1 90 ? 7.486 8.566 4.936 1.00 55.47 90 ALA A C 1
ATOM 690 O O . ALA A 1 90 ? 6.898 7.555 5.310 1.00 55.47 90 ALA A O 1
ATOM 691 N N . ASP A 1 91 ? 7.756 9.607 5.724 1.00 71.31 91 ASP A N 1
ATOM 692 C CA . ASP A 1 91 ? 7.451 9.621 7.160 1.00 71.31 91 ASP A CA 1
ATOM 693 C C . ASP A 1 91 ? 5.988 9.270 7.432 1.00 71.31 91 ASP A C 1
ATOM 695 O O . ASP A 1 91 ? 5.675 8.545 8.376 1.00 71.31 91 ASP A O 1
ATOM 699 N N . ARG A 1 92 ? 5.093 9.758 6.562 1.00 87.31 92 ARG A N 1
ATOM 700 C CA . ARG A 1 92 ? 3.664 9.468 6.602 1.00 87.31 92 ARG A CA 1
ATOM 701 C C . ARG A 1 92 ? 3.096 9.279 5.208 1.00 87.31 92 ARG A C 1
ATOM 703 O O . ARG A 1 92 ? 3.331 10.093 4.311 1.00 87.31 92 ARG A O 1
ATOM 710 N N . LEU A 1 93 ? 2.316 8.221 5.053 1.00 92.94 93 LEU A N 1
ATOM 711 C CA . LEU A 1 93 ? 1.440 8.000 3.910 1.00 92.94 93 LEU A CA 1
ATOM 712 C C . LEU A 1 93 ? 0.016 7.820 4.413 1.00 92.94 93 LEU A C 1
ATOM 714 O O . LEU A 1 93 ? -0.196 7.370 5.532 1.00 92.94 93 LEU A O 1
ATOM 718 N N . TYR A 1 94 ? -0.954 8.137 3.570 1.00 95.12 94 TYR A N 1
ATOM 719 C CA . TYR A 1 94 ? -2.361 8.086 3.925 1.00 95.12 94 TYR A CA 1
ATOM 720 C C . TYR A 1 94 ? -3.125 7.246 2.916 1.00 95.12 94 TYR A C 1
ATOM 722 O O . TYR A 1 94 ? -2.801 7.248 1.723 1.00 95.12 94 TYR A O 1
ATOM 730 N N . TRP A 1 95 ? -4.132 6.530 3.400 1.00 96.69 95 TRP A N 1
ATOM 731 C CA . TRP A 1 95 ? -5.127 5.867 2.566 1.00 96.69 95 TRP A CA 1
ATOM 732 C C . TRP A 1 95 ? -6.436 5.698 3.334 1.00 96.69 95 TRP A C 1
ATOM 734 O O . TRP A 1 95 ? -6.451 5.793 4.558 1.00 96.69 95 TRP A O 1
ATOM 744 N N . HIS A 1 96 ? -7.534 5.445 2.632 1.00 96.38 96 HIS A N 1
ATOM 745 C CA . HIS A 1 96 ? -8.842 5.269 3.261 1.00 96.38 96 HIS A CA 1
ATOM 746 C C . HIS A 1 96 ? -9.149 3.789 3.532 1.00 96.38 96 HIS A C 1
ATOM 748 O O . HIS A 1 96 ? -8.795 2.902 2.747 1.00 96.38 96 HIS A O 1
ATOM 754 N N . ARG A 1 97 ? -9.795 3.521 4.669 1.00 95.31 97 ARG A N 1
ATOM 755 C CA . ARG A 1 97 ? -10.034 2.169 5.195 1.00 95.31 97 ARG A CA 1
ATOM 756 C C . ARG A 1 97 ? -11.131 1.412 4.442 1.00 95.31 97 ARG A C 1
ATOM 758 O O . ARG A 1 97 ? -10.937 0.243 4.107 1.00 95.31 97 ARG A O 1
ATOM 765 N N . LEU A 1 98 ? -12.259 2.066 4.171 1.00 94.44 98 LEU A N 1
ATOM 766 C CA . LEU A 1 98 ? -13.501 1.454 3.688 1.00 94.44 98 LEU A CA 1
ATOM 767 C C . LEU A 1 98 ? -13.928 2.007 2.323 1.00 94.44 98 LEU A C 1
ATOM 769 O O . LEU A 1 98 ? -13.530 3.102 1.932 1.00 94.44 98 LEU A O 1
ATOM 773 N N . GLY A 1 99 ? -14.756 1.252 1.600 1.00 91.88 99 GLY A N 1
ATOM 774 C CA . GLY A 1 99 ? -15.330 1.667 0.316 1.00 91.88 99 GLY A CA 1
ATOM 775 C C . GLY A 1 99 ? -14.513 1.245 -0.909 1.00 91.88 99 GLY A C 1
ATOM 776 O O . GLY A 1 99 ? -13.695 0.328 -0.849 1.00 91.88 99 GLY A O 1
ATOM 777 N N . GLN A 1 100 ? -14.766 1.898 -2.043 1.00 90.56 100 GLN A N 1
ATOM 778 C CA . GLN A 1 100 ? -14.131 1.565 -3.320 1.00 90.56 100 GLN A CA 1
ATOM 779 C C . GLN A 1 100 ? -12.696 2.099 -3.379 1.00 90.56 100 GLN A C 1
ATOM 781 O O . GLN A 1 100 ? -12.461 3.257 -3.057 1.00 90.56 100 GLN A O 1
ATOM 786 N N . PHE A 1 101 ? -11.764 1.279 -3.857 1.00 90.56 101 PHE A N 1
ATOM 787 C CA . PHE A 1 101 ? -10.316 1.505 -3.880 1.00 90.56 101 PHE A CA 1
ATOM 788 C C . PHE A 1 101 ? -9.662 1.543 -2.490 1.00 90.56 101 PHE A C 1
ATOM 790 O O . PHE A 1 101 ? -8.549 2.052 -2.343 1.00 90.56 101 PHE A O 1
ATOM 797 N N . SER A 1 102 ? -10.333 0.989 -1.478 1.00 94.50 102 SER A N 1
ATOM 798 C CA . SER A 1 102 ? -9.923 1.068 -0.075 1.00 94.50 102 SER A CA 1
ATOM 799 C C . SER A 1 102 ? -8.954 -0.031 0.354 1.00 94.50 102 SER A C 1
ATOM 801 O O . SER A 1 102 ? -8.699 -0.997 -0.367 1.00 94.50 102 SER A O 1
ATOM 803 N N . LEU A 1 103 ? -8.448 0.088 1.585 1.00 95.88 103 LEU A N 1
ATOM 804 C CA . LEU A 1 103 ? -7.656 -0.967 2.220 1.00 95.88 103 LEU A CA 1
ATOM 805 C C . LEU A 1 103 ? -8.430 -2.288 2.342 1.00 95.88 103 LEU A C 1
ATOM 807 O O . LEU A 1 103 ? -7.856 -3.353 2.118 1.00 95.88 103 LEU A O 1
ATOM 811 N N . THR A 1 104 ? -9.725 -2.228 2.663 1.00 95.50 104 THR A N 1
ATOM 812 C CA . THR A 1 104 ? -10.564 -3.428 2.834 1.00 95.50 104 THR A CA 1
ATOM 813 C C . THR A 1 104 ? -10.899 -4.146 1.530 1.00 95.50 104 THR A C 1
ATOM 815 O O . THR A 1 104 ? -11.126 -5.355 1.558 1.00 95.50 104 THR A O 1
ATOM 818 N N . GLU A 1 105 ? -10.875 -3.452 0.387 1.00 93.12 105 GLU A N 1
ATOM 819 C CA . GLU A 1 105 ? -11.054 -4.091 -0.926 1.00 93.12 105 GLU A CA 1
ATOM 820 C C . GLU A 1 105 ? -9.873 -5.016 -1.272 1.00 93.12 105 GLU A C 1
ATOM 822 O O . GLU A 1 105 ? -10.063 -6.089 -1.847 1.00 93.12 105 GLU A O 1
ATOM 827 N N . GLU A 1 106 ? -8.657 -4.634 -0.869 1.00 92.44 106 GLU A N 1
ATOM 828 C CA . GLU A 1 106 ? -7.436 -5.418 -1.091 1.00 92.44 106 GLU A CA 1
ATOM 829 C C . GLU A 1 106 ? -7.193 -6.455 0.024 1.00 92.44 106 GLU A C 1
ATOM 831 O O . GLU A 1 106 ? -6.758 -7.577 -0.243 1.00 92.44 106 GLU A O 1
ATOM 836 N N . GLU A 1 107 ? -7.493 -6.110 1.280 1.00 94.19 107 GLU A N 1
ATOM 837 C CA . GLU A 1 107 ? -7.348 -6.980 2.451 1.00 94.19 107 GLU A CA 1
ATOM 838 C C . GLU A 1 107 ? -8.489 -6.729 3.465 1.00 94.19 107 GLU A C 1
ATOM 840 O O . GLU A 1 107 ? -8.424 -5.780 4.248 1.00 94.19 107 GLU A O 1
ATOM 845 N N . PRO A 1 108 ? -9.521 -7.595 3.531 1.00 94.88 108 PRO A N 1
ATOM 846 C CA . PRO A 1 108 ? -10.689 -7.401 4.395 1.00 94.88 108 PRO A CA 1
ATOM 847 C C . PRO A 1 108 ? -10.370 -7.267 5.886 1.00 94.88 108 PRO A C 1
ATOM 849 O O . PRO A 1 108 ? -11.122 -6.623 6.608 1.00 94.88 108 PRO A O 1
ATOM 852 N N . ARG A 1 109 ? -9.232 -7.804 6.352 1.00 93.81 109 ARG A N 1
ATOM 853 C CA . ARG A 1 109 ? -8.799 -7.697 7.758 1.00 93.81 109 ARG A CA 1
ATOM 854 C C . ARG A 1 109 ? -8.561 -6.257 8.227 1.00 93.81 109 ARG A C 1
ATOM 856 O O . ARG A 1 109 ? -8.497 -6.022 9.427 1.00 93.81 109 ARG A O 1
ATOM 863 N N . TRP A 1 110 ? -8.467 -5.285 7.316 1.00 95.62 110 TRP A N 1
ATOM 864 C CA . TRP A 1 110 ? -8.476 -3.863 7.676 1.00 95.62 110 TRP A CA 1
ATOM 865 C C . TRP A 1 110 ? -9.787 -3.404 8.334 1.00 95.62 110 TRP A C 1
ATOM 867 O O . TRP A 1 110 ? -9.790 -2.390 9.032 1.00 95.62 110 TRP A O 1
ATOM 877 N N . ALA A 1 111 ? -10.893 -4.136 8.155 1.00 94.44 111 ALA A N 1
ATOM 878 C CA . ALA A 1 111 ? -12.158 -3.852 8.830 1.00 94.44 111 ALA A CA 1
ATOM 879 C C . ALA A 1 111 ? -12.054 -4.064 10.349 1.00 94.44 111 ALA A C 1
ATOM 881 O O . ALA A 1 111 ? -12.683 -3.334 11.103 1.00 94.44 111 ALA A O 1
ATOM 882 N N . GLU A 1 112 ? -11.191 -4.978 10.789 1.00 93.00 112 GLU A N 1
ATOM 883 C CA . GLU A 1 112 ? -11.052 -5.418 12.185 1.00 93.00 112 GLU A CA 1
ATOM 884 C C . GLU A 1 112 ? -9.726 -4.936 12.805 1.00 93.00 112 GLU A C 1
ATOM 886 O O . GLU A 1 112 ? -9.293 -5.436 13.835 1.00 93.00 112 GLU A O 1
ATOM 891 N N . VAL A 1 113 ? -9.033 -3.968 12.188 1.00 93.06 113 VAL A N 1
ATOM 892 C CA . VAL A 1 113 ? -7.678 -3.550 12.614 1.00 93.06 113 VAL A CA 1
ATOM 893 C C . VAL A 1 113 ? -7.617 -2.974 14.039 1.00 93.06 113 VAL A C 1
ATOM 895 O O . VAL A 1 113 ? -6.557 -2.957 14.667 1.00 93.06 113 VAL A O 1
ATOM 898 N N . GLU A 1 114 ? -8.753 -2.502 14.544 1.00 92.38 114 GLU A N 1
ATOM 899 C CA . GLU A 1 114 ? -8.917 -1.959 15.895 1.00 92.38 114 GLU A CA 1
ATOM 900 C C . GLU A 1 114 ? -9.244 -3.045 16.926 1.00 92.38 114 GLU A C 1
ATOM 902 O O . GLU A 1 114 ? -9.083 -2.822 18.126 1.00 92.38 114 GLU A O 1
ATOM 907 N N . GLU A 1 115 ? -9.662 -4.229 16.477 1.00 93.69 115 GLU A N 1
ATOM 908 C CA . GLU A 1 115 ? -9.966 -5.348 17.355 1.00 93.69 115 GLU A CA 1
ATOM 909 C C . GLU A 1 115 ? -8.665 -5.951 17.883 1.00 93.69 115 GLU A C 1
ATOM 911 O O . GLU A 1 115 ? -7.784 -6.382 17.135 1.00 93.69 115 GLU A O 1
ATOM 916 N N . ALA A 1 116 ? -8.522 -5.947 19.206 1.00 92.81 116 ALA A N 1
ATOM 917 C CA . ALA A 1 116 ? -7.367 -6.535 19.855 1.00 92.81 116 ALA A CA 1
ATOM 918 C C . ALA A 1 116 ? -7.409 -8.067 19.748 1.00 92.81 116 ALA A C 1
ATOM 920 O O . ALA A 1 116 ? -8.443 -8.690 19.994 1.00 92.81 116 ALA A O 1
ATOM 921 N N . ASP A 1 117 ? -6.266 -8.686 19.449 1.00 90.56 117 ASP A N 1
ATOM 922 C CA . ASP A 1 117 ? -6.129 -10.136 19.536 1.00 90.56 117 ASP A CA 1
ATOM 923 C C . ASP A 1 117 ? -6.170 -10.632 20.997 1.00 90.56 117 ASP A C 1
ATOM 925 O O . ASP A 1 117 ? -6.243 -9.863 21.961 1.00 90.56 117 ASP A O 1
ATOM 929 N N . ASN A 1 118 ? -6.072 -11.949 21.191 1.00 91.88 118 ASN A N 1
ATOM 930 C CA . ASN A 1 118 ? -6.089 -12.561 22.524 1.00 91.88 118 ASN A CA 1
ATOM 931 C C . ASN A 1 118 ? -4.916 -12.150 23.441 1.00 91.88 118 ASN A C 1
ATOM 933 O O . ASN A 1 118 ? -4.900 -12.532 24.611 1.00 91.88 118 ASN A O 1
ATOM 937 N N . LYS A 1 119 ? -3.935 -11.399 22.929 1.00 91.25 119 LYS A N 1
ATOM 938 C CA . LYS A 1 119 ? -2.794 -10.842 23.663 1.00 91.25 119 LYS A CA 1
ATOM 939 C C . LYS A 1 119 ? -2.852 -9.315 23.772 1.00 91.25 119 LYS A C 1
ATOM 941 O O . LYS A 1 119 ? -1.913 -8.725 24.303 1.00 91.25 119 LYS A O 1
ATOM 946 N N . GLY A 1 120 ? -3.921 -8.675 23.299 1.00 89.81 120 GLY A N 1
ATOM 947 C CA . GLY A 1 120 ? -4.069 -7.222 23.330 1.00 89.81 120 GLY A CA 1
ATOM 948 C C . GLY A 1 120 ? -3.371 -6.490 22.178 1.00 89.81 120 GLY A C 1
ATOM 949 O O . GLY A 1 120 ? -3.240 -5.269 22.235 1.00 89.81 120 GLY A O 1
ATOM 950 N N . PHE A 1 121 ? -2.880 -7.192 21.151 1.00 91.38 121 PHE A N 1
ATOM 951 C CA . PHE A 1 121 ? -2.290 -6.551 19.976 1.00 91.38 121 PHE A CA 1
ATOM 952 C C . PHE A 1 121 ? -3.390 -6.087 19.012 1.00 91.38 121 PHE A C 1
ATOM 954 O O . PHE A 1 121 ? -4.187 -6.898 18.551 1.00 91.38 121 PHE A O 1
ATOM 961 N N . CYS A 1 122 ? -3.387 -4.796 18.664 1.00 93.00 122 CYS A N 1
ATOM 962 C CA . CYS A 1 122 ? -4.236 -4.217 17.617 1.00 93.00 122 CYS A CA 1
ATOM 963 C C . CYS A 1 122 ? -3.402 -3.978 16.351 1.00 93.00 122 CYS A C 1
ATOM 965 O O . CYS A 1 122 ? -2.402 -3.248 16.379 1.00 93.00 122 CYS A O 1
ATOM 967 N N . GLY A 1 123 ? -3.793 -4.588 15.236 1.00 93.06 123 GLY A N 1
ATOM 968 C CA . GLY A 1 123 ? -3.071 -4.489 13.972 1.00 93.06 123 GLY A CA 1
ATOM 969 C C . GLY A 1 123 ? -3.253 -5.712 13.079 1.00 93.06 123 GLY A C 1
ATOM 970 O O . GLY A 1 123 ? -4.049 -6.605 13.358 1.00 93.06 123 GLY A O 1
ATOM 971 N N . LEU A 1 124 ? -2.473 -5.790 12.001 1.00 93.38 124 LEU A N 1
ATOM 972 C CA . LEU A 1 124 ? -2.463 -6.957 11.122 1.00 93.38 124 LEU A CA 1
ATOM 973 C C . LEU A 1 124 ? -1.131 -7.142 10.397 1.00 93.38 124 LEU A C 1
ATOM 975 O O . LEU A 1 124 ? -0.441 -6.185 10.062 1.00 93.38 124 LEU A O 1
ATOM 979 N N . THR A 1 125 ? -0.812 -8.388 10.059 1.00 91.88 125 THR A N 1
ATOM 980 C CA . THR A 1 125 ? 0.100 -8.685 8.948 1.00 91.88 125 THR A CA 1
ATOM 981 C C . THR A 1 125 ? -0.717 -8.697 7.663 1.00 91.88 125 THR A C 1
ATOM 983 O O . THR A 1 125 ? -1.549 -9.587 7.473 1.00 91.88 125 THR A O 1
ATOM 986 N N . CYS A 1 126 ? -0.509 -7.703 6.803 1.00 91.62 126 CYS A N 1
ATOM 987 C CA . CYS A 1 126 ? -1.273 -7.555 5.568 1.00 91.62 126 CYS A CA 1
ATOM 988 C C . CYS A 1 126 ? -0.741 -8.511 4.497 1.00 91.62 126 CYS A C 1
ATOM 990 O O . CYS A 1 126 ? 0.447 -8.477 4.185 1.00 91.62 126 CYS A O 1
ATOM 992 N N . ALA A 1 127 ? -1.592 -9.364 3.921 1.00 90.00 127 ALA A N 1
ATOM 993 C CA . ALA A 1 127 ? -1.174 -10.261 2.841 1.00 90.00 127 ALA A CA 1
ATOM 994 C C . ALA A 1 127 ? -1.144 -9.552 1.474 1.00 90.00 127 ALA A C 1
ATOM 996 O O . ALA A 1 127 ? -0.473 -10.013 0.553 1.00 90.00 127 ALA A O 1
ATOM 997 N N . ALA A 1 128 ? -1.855 -8.430 1.342 1.00 90.12 128 ALA A N 1
ATOM 998 C CA . ALA A 1 128 ? -1.831 -7.582 0.156 1.00 90.12 128 ALA A CA 1
ATOM 999 C C . ALA A 1 128 ? -0.670 -6.576 0.186 1.00 90.12 128 ALA A C 1
ATOM 1001 O O . ALA A 1 128 ? -0.176 -6.191 1.246 1.00 90.12 128 ALA A O 1
ATOM 1002 N N . LEU A 1 129 ? -0.310 -6.084 -1.001 1.00 91.94 129 LEU A N 1
ATOM 1003 C CA . LEU A 1 129 ? 0.411 -4.823 -1.153 1.00 91.94 129 LEU A CA 1
ATOM 1004 C C . LEU A 1 129 ? -0.465 -3.684 -0.618 1.00 91.94 129 LEU A C 1
ATOM 1006 O O . LEU A 1 129 ? -1.588 -3.516 -1.091 1.00 91.94 129 LEU A O 1
ATOM 1010 N N . VAL A 1 130 ? 0.056 -2.860 0.286 1.00 93.56 130 VAL A N 1
ATOM 1011 C CA . VAL A 1 130 ? -0.667 -1.671 0.761 1.00 93.56 130 VAL A CA 1
ATOM 1012 C C . VAL A 1 130 ? -0.179 -0.451 0.005 1.00 93.56 130 VAL A C 1
ATOM 1014 O O . VAL A 1 130 ? 1.023 -0.247 -0.142 1.00 93.56 130 VAL A O 1
ATOM 1017 N N . ARG A 1 131 ? -1.107 0.368 -0.488 1.00 92.62 131 ARG A N 1
ATOM 1018 C CA . ARG A 1 131 ? -0.804 1.636 -1.159 1.00 92.62 131 ARG A CA 1
ATOM 1019 C C . ARG A 1 131 ? -0.994 2.786 -0.183 1.00 92.62 131 ARG A C 1
ATOM 1021 O O . ARG A 1 131 ? -1.880 2.742 0.660 1.00 92.62 131 ARG A O 1
ATOM 1028 N N . GLY A 1 132 ? -0.188 3.826 -0.342 1.00 92.94 132 GLY A N 1
ATOM 1029 C CA . GLY A 1 132 ? -0.358 5.060 0.404 1.00 92.94 132 GLY A CA 1
ATOM 1030 C C . GLY A 1 132 ? 0.106 6.267 -0.396 1.00 92.94 132 GLY A C 1
ATOM 1031 O O . GLY A 1 132 ? 0.973 6.169 -1.269 1.00 92.94 132 GLY A O 1
ATOM 1032 N N . THR A 1 133 ? -0.482 7.418 -0.097 1.00 92.31 133 THR A N 1
ATOM 1033 C CA . THR A 1 133 ? -0.160 8.688 -0.747 1.00 92.31 133 THR A CA 1
ATOM 1034 C C . THR A 1 133 ? -0.031 9.801 0.280 1.00 92.31 133 THR A C 1
ATOM 1036 O O . THR A 1 133 ? -0.703 9.802 1.305 1.00 92.31 133 THR A O 1
ATOM 1039 N N . ARG A 1 134 ? 0.833 10.764 -0.006 1.00 90.69 134 ARG A N 1
ATOM 1040 C CA . ARG A 1 134 ? 0.917 12.072 0.648 1.00 90.69 134 ARG A CA 1
ATOM 1041 C C . ARG A 1 134 ? 0.794 13.208 -0.367 1.00 90.69 134 ARG A C 1
ATOM 1043 O O . ARG A 1 134 ? 1.155 14.338 -0.066 1.00 90.69 134 ARG A O 1
ATOM 1050 N N . GLU A 1 135 ? 0.319 12.901 -1.576 1.00 90.19 135 GLU A N 1
ATOM 1051 C CA . GLU A 1 135 ? 0.057 13.911 -2.598 1.00 90.19 135 GLU A CA 1
ATOM 1052 C C . GLU A 1 135 ? -0.939 14.931 -2.062 1.00 90.19 135 GLU A C 1
ATOM 1054 O O . GLU A 1 135 ? -2.063 14.582 -1.712 1.00 90.19 135 GLU A O 1
ATOM 1059 N N . THR A 1 136 ? -0.546 16.202 -2.050 1.00 89.75 136 THR A N 1
ATOM 1060 C CA . THR A 1 136 ? -1.390 17.303 -1.555 1.00 89.75 136 THR A CA 1
ATOM 1061 C C . THR A 1 136 ? -2.760 17.348 -2.234 1.00 89.75 136 THR A C 1
ATOM 1063 O O . THR A 1 136 ? -3.763 17.616 -1.587 1.00 89.75 136 THR A O 1
ATOM 1066 N N . ARG A 1 137 ? -2.825 16.997 -3.524 1.00 91.44 137 ARG A N 1
ATOM 1067 C CA . ARG A 1 137 ? -4.067 16.942 -4.316 1.00 91.44 137 ARG A CA 1
ATOM 1068 C C . ARG A 1 137 ? -5.037 15.830 -3.900 1.00 91.44 137 ARG A C 1
ATOM 1070 O O . ARG A 1 137 ? -6.186 15.868 -4.321 1.00 91.44 137 ARG A O 1
ATOM 1077 N N . ALA A 1 138 ? -4.589 14.853 -3.110 1.00 92.56 138 ALA A N 1
ATOM 1078 C CA . ALA A 1 138 ? -5.459 13.832 -2.527 1.00 92.56 138 ALA A CA 1
ATOM 1079 C C . ALA A 1 138 ? -6.261 14.361 -1.324 1.00 92.56 138 ALA A C 1
ATOM 1081 O O . ALA A 1 138 ? -7.110 13.647 -0.801 1.00 92.56 138 ALA A O 1
ATOM 1082 N N . PHE A 1 139 ? -6.010 15.597 -0.886 1.00 93.38 139 PHE A N 1
ATOM 1083 C CA . PHE A 1 139 ? -6.698 16.228 0.232 1.00 93.38 139 PHE A CA 1
ATOM 1084 C C . PHE A 1 139 ? -7.403 17.491 -0.254 1.00 93.38 139 PHE A C 1
ATOM 1086 O O . PHE A 1 139 ? -6.799 18.354 -0.891 1.00 93.38 139 PHE A O 1
ATOM 1093 N N . SER A 1 140 ? -8.687 17.611 0.061 1.00 91.12 140 SER A N 1
ATOM 1094 C CA . SER A 1 140 ? -9.466 18.825 -0.165 1.00 91.12 140 SER A CA 1
ATOM 1095 C C . SER A 1 140 ? -10.231 19.196 1.105 1.00 91.12 140 SER A C 1
ATOM 1097 O O . SER A 1 140 ? -10.185 18.483 2.109 1.00 91.12 140 SER A O 1
ATOM 1099 N N . THR A 1 141 ? -10.963 20.308 1.067 1.00 88.56 141 THR A N 1
ATOM 1100 C CA . THR A 1 141 ? -11.871 20.705 2.154 1.00 88.56 141 THR A CA 1
ATOM 1101 C C . THR A 1 141 ? -13.003 19.702 2.387 1.00 88.56 141 THR A C 1
ATOM 1103 O O . THR A 1 141 ? -13.598 19.710 3.457 1.00 88.56 141 THR A O 1
ATOM 1106 N N . GLU A 1 142 ? -13.295 18.845 1.406 1.00 88.00 142 GLU A N 1
ATOM 1107 C CA . GLU A 1 142 ? -14.308 17.786 1.494 1.00 88.00 142 GLU A CA 1
ATOM 1108 C C . GLU A 1 142 ? -13.733 16.457 2.015 1.00 88.00 142 GLU A C 1
ATOM 1110 O O . GLU A 1 142 ? -14.483 15.511 2.232 1.00 88.00 142 GLU A O 1
ATOM 1115 N N . GLY A 1 143 ? -12.413 16.371 2.222 1.00 90.88 143 GLY A N 1
ATOM 1116 C CA . GLY A 1 143 ? -11.742 15.196 2.776 1.00 90.88 143 GLY A CA 1
ATOM 1117 C C . GLY A 1 143 ? -10.749 14.532 1.820 1.00 90.88 143 GLY A C 1
ATOM 1118 O O . GLY A 1 143 ? -10.132 15.177 0.965 1.00 90.88 143 GLY A O 1
ATOM 1119 N N . PHE A 1 144 ? -10.547 13.226 2.001 1.00 95.06 144 PHE A N 1
ATOM 1120 C CA . PHE A 1 144 ? -9.582 12.440 1.231 1.00 95.06 144 PHE A CA 1
ATOM 1121 C C . PHE A 1 144 ? -10.156 11.989 -0.116 1.00 95.06 144 PHE A C 1
ATOM 1123 O O . PHE A 1 144 ? -11.322 11.614 -0.225 1.00 95.06 144 PHE A O 1
ATOM 1130 N N . HIS A 1 145 ? -9.314 12.007 -1.143 1.00 95.56 145 HIS A N 1
ATOM 1131 C CA . HIS A 1 145 ? -9.672 11.656 -2.508 1.00 95.56 145 HIS A CA 1
ATOM 1132 C C . HIS A 1 145 ? -8.683 10.649 -3.083 1.00 95.56 145 HIS A C 1
ATOM 1134 O O . HIS A 1 145 ? -7.465 10.791 -2.953 1.00 95.56 145 HIS A O 1
ATOM 1140 N N . VAL A 1 146 ? -9.202 9.666 -3.810 1.00 93.25 146 VAL A N 1
ATOM 1141 C CA . VAL A 1 146 ? -8.388 8.707 -4.554 1.00 93.25 146 VAL A CA 1
ATOM 1142 C C . VAL A 1 146 ? -8.205 9.161 -5.988 1.00 93.25 146 VAL A C 1
ATOM 1144 O O . VAL A 1 146 ? -9.139 9.581 -6.673 1.00 93.25 146 VAL A O 1
ATOM 1147 N N . LYS A 1 147 ? -6.969 9.051 -6.472 1.00 90.88 147 LYS A N 1
ATOM 1148 C CA . LYS A 1 147 ? -6.669 9.314 -7.871 1.00 90.88 147 LYS A CA 1
ATOM 1149 C C . LYS A 1 147 ? -7.083 8.122 -8.724 1.00 90.88 147 LYS A C 1
ATOM 1151 O O . LYS A 1 147 ? -6.451 7.066 -8.676 1.00 90.88 147 LYS A O 1
ATOM 1156 N N . VAL A 1 148 ? -8.081 8.323 -9.568 1.00 88.12 148 VAL A N 1
ATOM 1157 C CA . VAL A 1 148 ? -8.555 7.335 -10.534 1.00 88.12 148 VAL A CA 1
ATOM 1158 C C . VAL A 1 148 ? -8.167 7.744 -11.950 1.00 88.12 148 VAL A C 1
ATOM 1160 O O . VAL A 1 148 ? -7.987 8.923 -12.257 1.00 88.12 148 VAL A O 1
ATOM 1163 N N . ASN A 1 149 ? -8.047 6.762 -12.840 1.00 83.44 149 ASN A N 1
ATOM 1164 C CA . ASN A 1 149 ? -7.988 7.014 -14.274 1.00 83.44 149 ASN A CA 1
ATOM 1165 C C . ASN A 1 149 ? -9.224 6.389 -14.923 1.00 83.44 149 ASN A C 1
ATOM 1167 O O . ASN A 1 149 ? -9.338 5.162 -14.973 1.00 83.44 149 ASN A O 1
ATOM 1171 N N . ARG A 1 150 ? -10.147 7.228 -15.401 1.00 79.06 150 ARG A N 1
ATOM 1172 C CA . ARG A 1 150 ? -11.340 6.797 -16.138 1.00 79.06 150 ARG A CA 1
ATOM 1173 C C . ARG A 1 150 ? -11.248 7.345 -17.554 1.00 79.06 150 ARG A C 1
ATOM 1175 O O . ARG A 1 150 ? -11.077 8.541 -17.748 1.00 79.06 150 ARG A O 1
ATOM 1182 N N . ASN A 1 151 ? -11.348 6.463 -18.547 1.00 79.25 151 ASN A N 1
ATOM 1183 C CA . ASN A 1 151 ? -11.289 6.824 -19.970 1.00 79.25 151 ASN A CA 1
ATOM 1184 C C . ASN A 1 151 ? -10.035 7.630 -20.371 1.00 79.25 151 ASN A C 1
ATOM 1186 O O . ASN A 1 151 ? -10.093 8.462 -21.269 1.00 79.25 151 ASN A O 1
ATOM 1190 N N . GLY A 1 152 ? -8.895 7.381 -19.716 1.00 77.25 152 GLY A N 1
ATOM 1191 C CA . GLY A 1 152 ? -7.634 8.075 -19.991 1.00 77.25 152 GLY A CA 1
ATOM 1192 C C . GLY A 1 152 ? -7.458 9.392 -19.233 1.00 77.25 152 GLY A C 1
ATOM 1193 O O . GLY A 1 152 ? -6.349 9.919 -19.213 1.00 77.25 152 GLY A O 1
ATOM 1194 N N . GLU A 1 153 ? -8.493 9.883 -18.554 1.00 83.19 153 GLU A N 1
ATOM 1195 C CA . GLU A 1 153 ? -8.449 11.114 -17.771 1.00 83.19 153 GLU A CA 1
ATOM 1196 C C . GLU A 1 153 ? -8.164 10.806 -16.297 1.00 83.19 153 GLU A C 1
ATOM 1198 O O . GLU A 1 153 ? -8.811 9.951 -15.685 1.00 83.19 153 GLU A O 1
ATOM 1203 N N . GLU A 1 154 ? -7.172 11.490 -15.726 1.00 86.75 154 GLU A N 1
ATOM 1204 C CA . GLU A 1 154 ? -6.870 11.394 -14.299 1.00 86.75 154 GLU A CA 1
ATOM 1205 C C . GLU A 1 154 ? -7.774 12.343 -13.507 1.00 86.75 154 GLU A C 1
ATOM 1207 O O . GLU A 1 154 ? -7.806 13.543 -13.776 1.00 86.75 154 GLU A O 1
ATOM 1212 N N . ARG A 1 155 ? -8.486 11.809 -12.512 1.00 90.31 155 ARG A N 1
ATOM 1213 C CA . ARG A 1 155 ? -9.380 12.567 -11.628 1.00 90.31 155 ARG A CA 1
ATOM 1214 C C . ARG A 1 155 ? -9.171 12.158 -10.178 1.00 90.31 155 ARG A C 1
ATOM 1216 O O . ARG A 1 155 ? -8.685 11.063 -9.909 1.00 90.31 155 ARG A O 1
ATOM 1223 N N . TYR A 1 156 ? -9.541 13.045 -9.264 1.00 91.44 156 TYR A N 1
ATOM 1224 C CA . TYR A 1 156 ? -9.602 12.762 -7.834 1.00 91.44 156 TYR A CA 1
ATOM 1225 C C . TYR A 1 156 ? -11.067 12.563 -7.457 1.00 91.44 156 TYR A C 1
ATOM 1227 O O . TYR A 1 156 ? -11.876 13.466 -7.651 1.00 91.44 156 TYR A O 1
ATOM 1235 N N . GLU A 1 157 ? -11.407 11.367 -6.989 1.00 92.56 157 GLU A N 1
ATOM 1236 C CA . GLU A 1 157 ? -12.759 11.005 -6.558 1.00 92.56 157 GLU A CA 1
ATOM 1237 C C . GLU A 1 157 ? -12.800 10.934 -5.029 1.00 92.56 157 GLU A C 1
ATOM 1239 O O . GLU A 1 157 ? -11.903 10.352 -4.418 1.00 92.56 157 GLU A O 1
ATOM 1244 N N . SER A 1 158 ? -13.816 11.551 -4.416 1.00 91.06 158 SER A N 1
ATOM 1245 C CA . SER A 1 158 ? -14.028 11.488 -2.965 1.00 91.06 158 SER A CA 1
ATOM 1246 C C . SER A 1 158 ? -14.341 10.055 -2.537 1.00 91.06 158 SER A C 1
ATOM 1248 O O . SER A 1 158 ? -15.073 9.342 -3.227 1.00 91.06 158 SER A O 1
ATOM 1250 N N . VAL A 1 159 ? -13.784 9.634 -1.400 1.00 89.94 159 VAL A N 1
ATOM 1251 C CA . VAL A 1 159 ? -13.922 8.258 -0.887 1.00 89.94 159 VAL A CA 1
ATOM 1252 C C . VAL A 1 159 ? -15.197 8.027 -0.068 1.00 89.94 159 VAL A C 1
ATOM 1254 O O . VAL A 1 159 ? -15.451 6.901 0.354 1.00 89.94 159 VAL A O 1
ATOM 1257 N N . GLY A 1 160 ? -16.019 9.063 0.125 1.00 85.56 160 GLY A N 1
ATOM 1258 C CA . GLY A 1 160 ? -17.211 8.999 0.971 1.00 85.56 160 GLY A CA 1
ATOM 1259 C C . GLY A 1 160 ? -16.874 8.932 2.463 1.00 85.56 160 GLY A C 1
ATOM 1260 O O . GLY A 1 160 ? -15.820 9.400 2.890 1.00 85.56 160 GLY A O 1
ATOM 1261 N N . ASP A 1 161 ? -17.790 8.369 3.253 1.00 88.19 161 ASP A N 1
ATOM 1262 C CA . ASP A 1 161 ? -17.630 8.219 4.702 1.00 88.19 161 ASP A CA 1
ATOM 1263 C C . ASP A 1 161 ? -16.723 7.015 5.018 1.00 88.19 161 ASP A C 1
ATOM 1265 O O . ASP A 1 161 ? -17.133 5.856 4.931 1.00 88.19 161 ASP A O 1
ATOM 1269 N N . SER A 1 162 ? -15.448 7.293 5.290 1.00 92.56 162 SER A N 1
ATOM 1270 C CA . SER A 1 162 ? -14.438 6.301 5.658 1.00 92.56 162 SER A CA 1
ATOM 1271 C C . SER A 1 162 ? -13.352 6.945 6.508 1.00 92.56 162 SER A C 1
ATOM 1273 O O . SER A 1 162 ? -12.862 8.029 6.190 1.00 92.56 162 SER A O 1
ATOM 1275 N N . ASP A 1 163 ? -12.852 6.193 7.488 1.00 92.44 163 ASP A N 1
ATOM 1276 C CA . ASP A 1 163 ? -11.637 6.557 8.212 1.00 92.44 163 ASP A CA 1
ATOM 1277 C C . ASP A 1 163 ? -10.441 6.671 7.265 1.00 92.44 163 ASP A C 1
ATOM 1279 O O . ASP A 1 163 ? -10.289 5.881 6.318 1.00 92.44 163 ASP A O 1
ATOM 1283 N N . ILE A 1 164 ? -9.560 7.625 7.567 1.00 93.56 164 ILE A N 1
ATOM 1284 C CA . ILE A 1 164 ? -8.269 7.785 6.903 1.00 93.56 164 ILE A CA 1
ATOM 1285 C C . ILE A 1 164 ? -7.184 7.220 7.808 1.00 93.56 164 ILE A C 1
ATOM 1287 O O . ILE A 1 164 ? -6.948 7.703 8.913 1.00 93.56 164 ILE A O 1
ATOM 1291 N N . VAL A 1 165 ? -6.497 6.200 7.310 1.00 94.00 165 VAL A N 1
ATOM 1292 C CA . VAL A 1 165 ? -5.374 5.566 7.989 1.00 94.00 165 VAL A CA 1
ATOM 1293 C C . VAL A 1 165 ? -4.103 6.335 7.657 1.00 94.00 165 VAL A C 1
ATOM 1295 O O . VAL A 1 165 ? -3.751 6.501 6.488 1.00 94.00 165 VAL A O 1
ATOM 1298 N N . CYS A 1 166 ? -3.404 6.787 8.696 1.00 93.94 166 CYS A N 1
ATOM 1299 C CA . CYS A 1 166 ? -2.051 7.320 8.602 1.00 93.94 166 CYS A CA 1
ATOM 1300 C C . CYS A 1 166 ? -1.048 6.194 8.865 1.00 93.94 166 CYS A C 1
ATOM 1302 O O . CYS A 1 166 ? -1.025 5.602 9.943 1.00 93.94 166 CYS A O 1
ATOM 1304 N N . PHE A 1 167 ? -0.201 5.912 7.884 1.00 92.88 167 PHE A N 1
ATOM 1305 C CA . PHE A 1 167 ? 0.894 4.968 8.008 1.00 92.88 167 PHE A CA 1
ATOM 1306 C C . PHE A 1 167 ? 2.170 5.704 8.401 1.00 92.88 167 PHE A C 1
ATOM 1308 O O . PHE A 1 167 ? 2.745 6.418 7.579 1.00 92.88 167 PHE A O 1
ATOM 1315 N N . GLU A 1 168 ? 2.634 5.490 9.630 1.00 89.00 168 GLU A N 1
ATOM 1316 C CA . GLU A 1 168 ? 3.989 5.860 10.046 1.00 8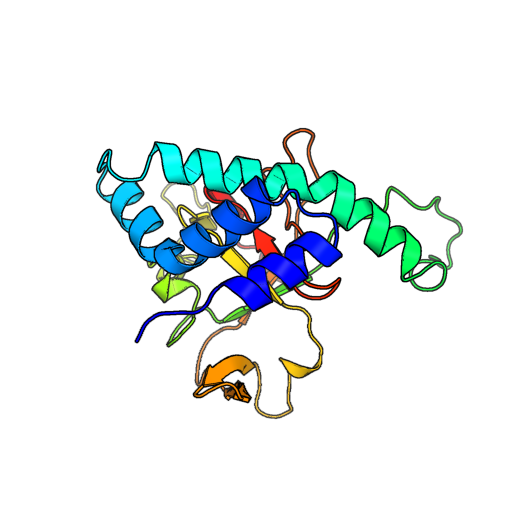9.00 168 GLU A CA 1
ATOM 1317 C C . GLU A 1 168 ? 4.943 4.753 9.593 1.00 89.00 168 GLU A C 1
ATOM 1319 O O . GLU A 1 168 ? 4.907 3.631 10.102 1.00 89.00 168 GLU A O 1
ATOM 1324 N N . SER A 1 169 ? 5.762 5.040 8.584 1.00 83.56 169 SER A N 1
ATOM 1325 C CA . SER A 1 169 ? 6.671 4.031 8.051 1.00 83.56 169 SER A CA 1
ATOM 1326 C C . SER A 1 169 ? 7.846 3.803 8.997 1.00 83.56 169 SER A C 1
ATOM 1328 O O . SER A 1 169 ? 8.488 4.750 9.448 1.00 83.56 169 SER A O 1
ATOM 1330 N N . ALA A 1 170 ? 8.193 2.536 9.226 1.00 77.19 170 ALA A N 1
ATOM 1331 C CA . ALA A 1 170 ? 9.448 2.189 9.877 1.00 77.19 170 ALA A CA 1
ATOM 1332 C C . ALA A 1 170 ? 10.650 2.647 9.031 1.00 77.19 170 ALA A C 1
ATOM 1334 O O . ALA A 1 170 ? 10.545 2.812 7.808 1.00 77.19 170 ALA A O 1
ATOM 1335 N N . HIS A 1 171 ? 11.801 2.815 9.686 1.00 68.56 171 HIS A N 1
ATOM 1336 C CA . HIS A 1 171 ? 13.072 2.968 8.985 1.00 68.56 171 HIS A CA 1
ATOM 1337 C C . HIS A 1 171 ? 13.325 1.763 8.077 1.00 68.56 171 HIS A C 1
ATOM 1339 O O . HIS A 1 171 ? 12.948 0.638 8.411 1.00 68.56 171 HIS A O 1
ATOM 1345 N N . ALA A 1 172 ? 13.979 2.008 6.942 1.00 63.59 172 ALA A N 1
ATOM 1346 C CA . ALA A 1 172 ? 14.443 0.938 6.077 1.00 63.59 172 ALA A CA 1
ATOM 1347 C C . ALA A 1 172 ? 15.345 -0.015 6.875 1.00 63.59 172 ALA A C 1
ATOM 1349 O O . ALA A 1 172 ? 16.368 0.392 7.428 1.00 63.59 172 ALA A O 1
ATOM 1350 N N . ASP A 1 173 ? 14.943 -1.277 6.947 1.00 65.38 173 ASP A N 1
ATOM 1351 C CA . ASP A 1 173 ? 15.778 -2.366 7.422 1.00 65.38 173 ASP A CA 1
ATOM 1352 C C . ASP A 1 173 ? 16.591 -2.952 6.260 1.00 65.38 173 ASP A C 1
ATOM 1354 O O . ASP A 1 173 ? 16.424 -2.575 5.100 1.00 65.38 173 ASP A O 1
ATOM 1358 N N . TRP A 1 174 ? 17.500 -3.876 6.562 1.00 59.19 174 TRP A N 1
ATOM 1359 C CA . TRP A 1 174 ? 18.404 -4.447 5.559 1.00 59.19 174 TRP A CA 1
ATOM 1360 C C . TRP A 1 174 ? 17.669 -5.221 4.445 1.00 59.19 174 TRP A C 1
ATOM 1362 O O . TRP A 1 174 ? 18.176 -5.299 3.326 1.00 59.19 174 TRP A O 1
ATOM 1372 N N . GLU A 1 175 ? 16.464 -5.739 4.713 1.00 62.50 175 GLU A N 1
ATOM 1373 C CA . GLU A 1 175 ? 15.593 -6.363 3.703 1.00 62.50 175 GLU A CA 1
ATOM 1374 C C . GLU A 1 175 ? 14.644 -5.369 3.010 1.00 62.50 175 GLU A C 1
ATOM 1376 O O . GLU A 1 175 ? 13.986 -5.723 2.027 1.00 62.50 175 GLU A O 1
ATOM 1381 N N . HIS A 1 176 ? 14.558 -4.132 3.509 1.00 63.53 176 HIS A N 1
ATOM 1382 C CA . HIS A 1 176 ? 13.575 -3.117 3.123 1.00 63.53 176 HIS A CA 1
ATOM 1383 C C . HIS A 1 176 ? 12.121 -3.632 3.174 1.00 63.53 176 HIS A C 1
ATOM 1385 O O . HIS A 1 176 ? 11.251 -3.170 2.439 1.00 63.53 176 HIS A O 1
ATOM 1391 N N . GLY A 1 177 ? 11.851 -4.639 4.008 1.00 62.41 177 GLY A N 1
ATOM 1392 C CA . GLY A 1 177 ? 10.603 -5.406 4.002 1.00 62.41 177 GLY A CA 1
ATOM 1393 C C . GLY A 1 177 ? 9.502 -4.819 4.881 1.00 62.41 177 GLY A C 1
ATOM 1394 O O . GLY A 1 177 ? 8.348 -5.249 4.799 1.00 62.41 177 GLY A O 1
ATOM 1395 N N . HIS A 1 178 ? 9.855 -3.863 5.741 1.00 69.00 178 HIS A N 1
ATOM 1396 C CA . HIS A 1 178 ? 8.973 -3.369 6.799 1.00 69.00 178 HIS A CA 1
ATOM 1397 C C . HIS A 1 178 ? 8.675 -1.865 6.713 1.00 69.00 178 HIS A C 1
ATOM 1399 O O . HIS A 1 178 ? 7.830 -1.369 7.457 1.00 69.00 178 HIS A O 1
ATOM 1405 N N . GLY A 1 179 ? 9.325 -1.151 5.790 1.00 77.50 179 GLY A N 1
ATOM 1406 C CA . GLY A 1 179 ? 9.080 0.263 5.509 1.00 77.50 179 GLY A CA 1
ATOM 1407 C C . GLY A 1 179 ? 8.311 0.490 4.205 1.00 77.50 179 GLY A C 1
ATOM 1408 O O . GLY A 1 179 ? 8.245 -0.375 3.331 1.00 77.50 179 GLY A O 1
ATOM 1409 N N . ALA A 1 180 ? 7.744 1.684 4.064 1.00 84.06 180 ALA A N 1
ATOM 1410 C CA . ALA A 1 180 ? 7.169 2.167 2.824 1.00 84.06 180 ALA A CA 1
ATOM 1411 C C . ALA A 1 180 ? 8.262 2.388 1.776 1.00 84.06 180 ALA A C 1
ATOM 1413 O O . ALA A 1 180 ? 9.265 3.060 2.020 1.00 84.06 180 ALA A O 1
ATOM 1414 N N . ILE A 1 181 ? 8.011 1.900 0.568 1.00 82.12 181 ILE A N 1
ATOM 1415 C CA . ILE A 1 181 ? 8.881 2.084 -0.587 1.00 82.12 181 ILE A CA 1
ATOM 1416 C C . ILE A 1 181 ? 8.194 3.041 -1.548 1.00 82.12 181 ILE A C 1
ATOM 1418 O O . ILE A 1 181 ? 7.078 2.796 -2.003 1.00 82.12 181 ILE A O 1
ATOM 1422 N N . LEU A 1 182 ? 8.857 4.151 -1.855 1.00 80.62 182 LEU A N 1
ATOM 1423 C CA . LEU A 1 182 ? 8.353 5.151 -2.792 1.00 80.62 182 LEU A CA 1
ATOM 1424 C C . LEU A 1 182 ? 8.429 4.613 -4.224 1.00 80.62 182 LEU A C 1
ATOM 1426 O O . LEU A 1 182 ? 9.477 4.125 -4.648 1.00 80.62 182 LEU A O 1
ATOM 1430 N N . THR A 1 183 ? 7.320 4.680 -4.966 1.00 74.81 183 THR A N 1
ATOM 1431 C CA . THR A 1 183 ? 7.199 3.971 -6.256 1.00 74.81 183 THR A CA 1
ATOM 1432 C C . THR A 1 183 ? 7.148 4.891 -7.463 1.00 74.81 183 THR A C 1
ATOM 1434 O O . THR A 1 183 ? 7.856 4.656 -8.443 1.00 74.81 183 THR A O 1
ATOM 1437 N N . ASP A 1 184 ? 6.321 5.934 -7.423 1.00 66.50 184 ASP A N 1
ATOM 1438 C CA . ASP A 1 184 ? 6.083 6.811 -8.565 1.00 66.50 184 ASP A CA 1
ATOM 1439 C C . ASP A 1 184 ? 6.608 8.236 -8.333 1.00 66.50 184 ASP A C 1
ATOM 1441 O O . ASP A 1 184 ? 7.285 8.799 -9.187 1.00 66.50 184 ASP A O 1
ATOM 1445 N N . SER A 1 185 ? 6.365 8.822 -7.179 1.00 67.00 185 SER A N 1
ATOM 1446 C CA . SER A 1 185 ? 6.838 10.142 -6.797 1.00 67.00 185 SER A CA 1
ATOM 1447 C C . SER A 1 185 ? 7.393 10.079 -5.382 1.00 67.00 185 SER A C 1
ATOM 1449 O O . SER A 1 185 ? 7.235 9.085 -4.671 1.00 67.00 185 SER A O 1
ATOM 1451 N N . ALA A 1 186 ? 8.005 11.175 -4.933 1.00 72.19 186 ALA A N 1
ATOM 1452 C CA . ALA A 1 186 ? 8.267 11.336 -3.510 1.00 72.19 186 ALA A CA 1
ATOM 1453 C C . ALA A 1 186 ? 6.967 11.282 -2.681 1.00 72.19 186 ALA A C 1
ATOM 1455 O O . ALA A 1 186 ? 7.036 11.208 -1.461 1.00 72.19 186 ALA A O 1
ATOM 1456 N N . GLU A 1 187 ? 5.791 11.328 -3.310 1.00 82.12 187 GLU A N 1
ATOM 1457 C CA . GLU A 1 187 ? 4.497 11.458 -2.662 1.00 82.12 187 GLU A CA 1
ATOM 1458 C C . GLU A 1 187 ? 3.655 10.177 -2.662 1.00 82.12 187 GLU A C 1
ATOM 1460 O O . GLU A 1 187 ? 2.682 10.141 -1.918 1.00 82.12 187 GLU A O 1
ATOM 1465 N N . ARG A 1 188 ? 3.996 9.111 -3.404 1.00 85.75 188 ARG A N 1
ATOM 1466 C CA . ARG A 1 188 ? 3.331 7.809 -3.211 1.00 85.75 188 ARG A CA 1
ATOM 1467 C C . ARG A 1 188 ? 4.292 6.674 -2.957 1.00 85.75 188 ARG A C 1
ATOM 1469 O O . ARG A 1 188 ? 5.346 6.533 -3.581 1.00 85.75 188 ARG A O 1
ATOM 1476 N N . GLY A 1 189 ? 3.849 5.800 -2.071 1.00 87.56 189 GLY A N 1
ATOM 1477 C CA . GLY A 1 189 ? 4.581 4.615 -1.694 1.00 87.56 189 GLY A CA 1
ATOM 1478 C C . GLY A 1 189 ? 3.687 3.403 -1.573 1.00 87.56 189 GLY A C 1
ATOM 1479 O O . GLY A 1 189 ? 2.458 3.463 -1.683 1.00 87.56 189 GLY A O 1
ATOM 1480 N N . VAL A 1 190 ? 4.354 2.282 -1.375 1.00 90.06 190 VAL A N 1
ATOM 1481 C CA . VAL A 1 190 ? 3.723 1.003 -1.111 1.00 90.06 190 VAL A CA 1
ATOM 1482 C C . VAL A 1 190 ? 4.421 0.320 0.051 1.00 90.06 190 VAL A C 1
ATOM 1484 O O . VAL A 1 190 ? 5.632 0.453 0.210 1.00 90.06 190 VAL A O 1
ATOM 1487 N N . PHE A 1 191 ? 3.666 -0.446 0.821 1.00 90.31 191 PHE A N 1
ATOM 1488 C CA . PHE A 1 191 ? 4.219 -1.426 1.742 1.00 90.31 191 PHE A CA 1
ATOM 1489 C C . PHE A 1 191 ? 4.116 -2.800 1.080 1.00 90.31 191 PHE A C 1
ATOM 1491 O O . PHE A 1 191 ? 3.033 -3.140 0.581 1.00 90.31 191 PHE A O 1
ATOM 1498 N N . PRO A 1 192 ? 5.214 -3.572 1.019 1.00 89.31 192 PRO A N 1
ATOM 1499 C CA . PRO A 1 192 ? 5.195 -4.909 0.444 1.00 89.31 192 PRO A CA 1
ATOM 1500 C C . PRO A 1 192 ? 4.152 -5.833 1.100 1.00 89.31 192 PRO A C 1
ATOM 1502 O O . PRO A 1 192 ? 3.741 -5.619 2.241 1.00 89.31 192 PRO A O 1
ATOM 1505 N N . PRO A 1 193 ? 3.744 -6.913 0.415 1.00 89.50 193 PRO A N 1
ATOM 1506 C CA . PRO A 1 193 ? 3.031 -8.001 1.072 1.00 89.50 193 PRO A CA 1
ATOM 1507 C C . PRO A 1 193 ? 3.778 -8.498 2.316 1.00 89.50 193 PRO A C 1
ATOM 1509 O O . PRO A 1 193 ? 5.009 -8.546 2.338 1.00 89.50 193 PRO A O 1
ATOM 1512 N N . HIS A 1 194 ? 3.019 -8.919 3.323 1.00 88.44 194 HIS A N 1
ATOM 1513 C CA . HIS A 1 194 ? 3.488 -9.368 4.636 1.00 88.44 194 HIS A CA 1
ATOM 1514 C C . HIS A 1 194 ? 4.099 -8.285 5.534 1.00 88.44 194 HIS A C 1
ATOM 1516 O O . HIS A 1 194 ? 4.714 -8.610 6.551 1.00 88.44 194 HIS A O 1
ATOM 1522 N N . THR A 1 195 ? 3.881 -7.001 5.239 1.00 89.75 195 THR A N 1
ATOM 1523 C CA . THR A 1 195 ? 4.166 -5.943 6.213 1.00 89.75 195 THR A CA 1
ATOM 1524 C C . THR A 1 195 ? 3.246 -6.074 7.435 1.00 89.75 195 THR A C 1
ATOM 1526 O O . THR A 1 195 ? 2.030 -6.253 7.315 1.00 89.75 195 THR A O 1
ATOM 1529 N N . LEU A 1 196 ? 3.846 -6.003 8.628 1.00 91.25 196 LEU A N 1
ATOM 1530 C CA . LEU A 1 196 ? 3.144 -5.939 9.906 1.00 91.25 196 LEU A CA 1
ATOM 1531 C C . LEU A 1 196 ? 2.790 -4.483 10.221 1.00 91.25 196 LEU A C 1
ATOM 1533 O O . LEU A 1 196 ? 3.675 -3.653 10.406 1.00 91.25 196 LEU A O 1
ATOM 1537 N N . PHE A 1 197 ? 1.500 -4.205 10.348 1.00 92.38 197 PHE A N 1
ATOM 1538 C CA . PHE A 1 197 ? 0.967 -2.935 10.813 1.00 92.38 197 PHE A CA 1
ATOM 1539 C C . PHE A 1 197 ? 0.496 -3.081 12.253 1.00 92.38 197 PHE A C 1
ATOM 1541 O O . PHE A 1 197 ? -0.211 -4.031 12.587 1.00 92.38 197 PHE A O 1
ATOM 1548 N N . ARG A 1 198 ? 0.877 -2.124 13.097 1.00 91.94 198 ARG A N 1
ATOM 1549 C CA . ARG A 1 198 ? 0.407 -2.003 14.477 1.00 91.94 198 ARG A CA 1
ATOM 1550 C C . ARG A 1 198 ? -0.367 -0.702 14.607 1.00 91.94 198 ARG A C 1
ATOM 1552 O O . ARG A 1 198 ? 0.156 0.349 14.240 1.00 91.94 198 ARG A O 1
ATOM 1559 N N . LEU A 1 199 ? -1.574 -0.775 15.154 1.00 91.75 199 LEU A N 1
ATOM 1560 C CA . LEU A 1 199 ? -2.341 0.413 15.487 1.00 91.75 199 LEU A CA 1
ATOM 1561 C C . LEU A 1 199 ? -1.676 1.130 16.667 1.00 91.75 199 LEU A C 1
ATOM 1563 O O . LEU A 1 199 ? -1.280 0.506 17.654 1.00 91.75 199 LEU A O 1
ATOM 1567 N N . LYS A 1 200 ? -1.535 2.447 16.552 1.00 87.69 200 LYS A N 1
ATOM 1568 C CA . LYS A 1 200 ? -0.938 3.303 17.574 1.00 87.69 200 LYS A CA 1
ATOM 1569 C C . LYS A 1 200 ? -1.986 4.313 18.017 1.00 87.69 200 LYS A C 1
ATOM 1571 O O . LYS A 1 200 ? -2.542 5.019 17.182 1.00 87.69 200 LYS A O 1
ATOM 1576 N N . GLY A 1 201 ? -2.242 4.375 19.322 1.00 74.69 201 GLY A N 1
ATOM 1577 C CA . GLY A 1 201 ? -3.059 5.441 19.892 1.00 74.69 201 GLY A CA 1
ATOM 1578 C C . GLY A 1 201 ? -2.396 6.792 19.635 1.00 74.69 201 GLY A C 1
ATOM 1579 O O . GLY A 1 201 ? -1.185 6.937 19.820 1.00 74.69 201 GLY A O 1
ATOM 1580 N N . ILE A 1 202 ? -3.182 7.764 19.184 1.00 70.00 202 ILE A N 1
ATOM 1581 C CA . ILE A 1 202 ? -2.738 9.153 19.091 1.00 70.00 202 ILE A CA 1
ATOM 1582 C C . ILE A 1 202 ? -2.858 9.717 20.510 1.00 70.00 202 ILE A C 1
ATOM 1584 O O . ILE A 1 202 ? -3.970 9.848 21.018 1.00 70.00 202 ILE A O 1
ATOM 1588 N N . ALA A 1 203 ? -1.717 9.922 21.170 1.00 48.69 203 ALA A N 1
ATOM 1589 C CA . ALA A 1 203 ? -1.638 10.566 22.481 1.00 48.69 203 ALA A CA 1
ATOM 1590 C C . ALA A 1 203 ? -1.671 12.091 22.344 1.00 48.69 203 ALA A C 1
ATOM 1592 O O . ALA A 1 203 ? -1.108 12.592 21.341 1.00 48.69 203 ALA A O 1
#

Foldseek 3Di:
DPDDCVVQLVLLVVLPQDSQLSVLQSVLQVCQLVQQVCVVVVNPVCPVSLVSNLVSLLSCQVRQLVVVVVPDPPPPPDPPPPDPDDDDAPQKFKFWDDAPPHPCSNPVCSVCQQPADPVRFRWDQGQGKAKTFPPPVQQDPLGGWDWDQDPNDTDTHDRPDTDMDMDRADDQDPSSQAGWGARRDSTMTIHRHRHIDTDDDDD

Solvent-accessible surface area (backbone atoms only — not comparable to full-atom values): 11763 Å² total; per-residue (Å²): 133,86,82,80,56,61,71,62,32,51,55,30,36,77,59,64,32,54,66,68,32,26,48,44,39,58,58,51,66,75,40,26,34,60,45,18,49,23,60,76,72,69,39,75,66,50,56,68,52,54,54,50,36,39,49,28,54,43,69,33,47,78,39,44,53,57,52,54,67,73,74,54,87,80,83,72,76,61,95,79,76,67,77,84,78,73,89,77,63,54,65,58,26,35,41,43,40,43,60,85,95,16,46,29,66,35,35,61,66,56,77,50,29,80,52,55,46,103,83,66,54,29,38,46,68,37,60,18,62,43,70,29,36,55,46,68,84,33,52,55,100,91,42,59,31,48,81,43,73,60,96,86,44,79,46,70,44,74,51,72,95,49,61,73,46,75,43,73,42,45,71,72,49,99,72,43,54,67,15,46,41,57,70,85,44,98,37,31,30,33,32,42,50,62,25,73,47,70,67,75,85,88,126

Sequence (203 aa):
MKHNFAPRIEALMARGWPRGDAVTFKLLSTVAAAISRAIRERDPRYAASTYALREAISNAVPRAAILSKRLSPDFFASADGSQPHNAQVADRLYWHRLGQFSLTEEEPRWAEVEEADNKGFCGLTCAALVRGTRETRAFSTEGFHVKVNRNGEERYESVGDSDIVCFESAHADWEHGHGAILTDSAERGVFPPHTLFRLKGIA

Mean predicted aligned error: 8.38 Å

Secondary structure (DSSP, 8-state):
-----HHHHHHHHHTT--HHHHHHHHHHTTSHHHHHHHHHTT-STTHHHHHHHHHHHHTTHHHHHHHHHHH-SSS---TT----------SEEEEESSSTTSHHHH-GGGGGTTSB-TTS-BEEE-SSPEEEE--GGGEETTEEEEEEEETTEEEEEE--S-PEEEEEPPPPPTT--SS-EE-SSTTEEEEPTTPEEE-----

Radius of gyration: 17.36 Å; Cα contacts (8 Å, |Δi|>4): 329; chains: 1; bounding box: 41×46×46 Å

Organism: NCBI:txid156173